Protein AF-A0A1S8C5V2-F1 (afdb_monomer)

Foldseek 3Di:
DVLLVVLVVLLVVLVVCVVVLVVLVVLLVVLLVVLCVQDVVLSVLLVVLLVVLVVLLVVLCVQLVVLVVQLVVLVVVLVVLVVCCVVCVCVCVVVVPVVVSVVVSVVSVVSSVVSVVSNVVSCVVSVVVLVVSLVVSLVVLCVVVVVCCVVVNHDPVSSVSSSVSSVSNSVSSVVVSVCVVSVVSSVVSVVVVVCVVVDDDPADFADDEADDDFKKKWWAQFWDDPDPPDTLDGGDTDIAGGPDDDDDDDDPSSCPVVVVCPQLCPDDTPDTFIDINRHGRSNYGSVNSNLVDDDQDPQQFADQFFLQCRLCVSPVPDDPVRSCVLLVVLVQQVVLCVDPVRRRDGQHHRNVVDDRSNSSSD

Solvent-accessible surface area (backbone atoms only — not comparable to full-atom values): 20123 Å² total; per-residue (Å²): 108,75,65,60,54,52,30,51,49,42,43,51,49,56,61,68,42,47,67,58,48,54,51,34,51,50,51,44,54,51,48,50,52,53,38,43,73,75,37,55,70,63,33,51,54,58,52,56,40,50,61,54,51,49,52,50,50,55,53,42,48,68,56,44,49,59,33,47,50,53,23,50,52,38,47,50,52,42,51,49,54,49,49,52,52,59,79,36,36,68,59,36,60,73,69,70,40,56,70,62,54,52,52,50,52,51,53,38,50,53,53,27,48,54,33,45,51,52,34,50,54,50,48,68,55,46,52,56,51,69,55,44,50,57,51,52,37,48,51,49,49,51,56,54,38,48,54,36,36,77,70,67,76,43,52,72,66,55,45,53,50,51,60,53,49,57,62,60,49,53,56,43,58,55,47,55,59,48,46,64,54,52,52,56,54,24,50,58,27,48,56,55,52,47,54,61,71,71,56,71,78,90,76,70,70,26,81,39,76,71,66,84,73,83,50,34,42,35,34,45,47,24,21,31,49,95,48,92,96,49,66,60,35,77,58,44,64,50,75,43,55,64,91,63,84,87,84,91,83,76,63,90,89,64,33,64,70,55,59,60,40,43,71,69,56,79,46,81,65,76,37,60,44,50,25,50,52,83,40,44,56,70,45,24,26,50,67,58,50,42,73,75,52,88,82,85,62,93,74,54,82,42,64,72,39,27,50,47,55,56,55,25,61,89,44,78,87,58,47,78,65,56,50,51,48,51,26,49,74,47,69,28,42,73,61,36,63,70,38,100,51,28,51,68,32,66,32,42,79,70,32,72,84,47,56,72,77,52,44,67,31,91

Radius of gyration: 34.24 Å; Cα contacts (8 Å, |Δi|>4): 358; chains: 1; bounding box: 78×56×90 Å

Nearest PDB structures (foldseek):
  8t4h-assembly1_B  TM=8.728E-01  e=9.496E-18  Homo sapiens
  9fw3-assembly1_B  TM=7.935E-01  e=2.790E-18  Mycolicibacterium thermoresistibile ATCC 19527
  9g2t-assembly1_B  TM=8.127E-01  e=3.988E-18  Mycolicibacterium thermoresistibile ATCC 19527
  9g2k-assembly1_B  TM=7.964E-01  e=1.357E-17  Mycolicibacterium thermoresistibile ATCC 19527
  9g2s-assembly1_B  TM=7.703E-01  e=1.226E-17  Mycolicibacterium thermoresistibile ATCC 19527

Mean predicted aligned error: 9.29 Å

Secondary structure (DSSP, 8-state):
-HHHHHHHHHHHHHHHHHHHHHHHHHHHHHHHHHHHHH-HHHHHHHHHHHHHHHHHHHHHHHHHHHHHHHHHHHHHHHHHHHHHHHHTHHHHHHTT-HHHHHHHHHHHHHHHHHHHHHHHHHHHHHHHHHHHHHHHHHHHHHHHHHHHHHTTSS-HHHHHHHHHHHHHHHHHHHHHHHHHHHHHHHHHHHHHHHHHHSPPPSS----BPPPSSSPPEEEEEEEE-SBTTB-SEEEEEEEE-TT--------TTSSHHHHHHHTTTSS--SEEEEEETTEETTTB-HHHHHHT-----SS----SSBHHHHHGGG-TT--HHHHHHHHHHTT-HHHHHTSTTGGGPBP-GGGTTS-HHHHTT-

Sequence (362 aa):
MSRSISDITLVQGLLAFLPNLTGNALLFVVSLGVMAWLSPLLTVVALAVGPALWWLALRSRRDLFPANWAAQQQAGVLAGDVEAAVSGVRVVKGFGQEDRELARVDGGARTLFGARMRVVRFTAHYNPLLQAVPALGQVGVLALGGWLALRGSITLGTFLAFVTYLAVLVSPVRQLAAVLTIGQQARAGVERVLEVIDAHPTMVSGSAPLPAGPLTVELDDVTFGHDAGRPVLAGVSLRIEPGETLALVGSSGSGKSSVVSLLPRFYDATAGAVRVGGVDVRELDTGALRAALGVVFEDSFLFSDTVRANIAFGRPDATDEEVRAAARAAQADGFIAALPHGYDTVVGEQGLTLSGGQRQRV

Structure (mmCIF, N/CA/C/O backbone):
data_AF-A0A1S8C5V2-F1
#
_entry.id   AF-A0A1S8C5V2-F1
#
loop_
_atom_site.group_PDB
_atom_site.id
_atom_site.type_symbol
_atom_site.label_atom_id
_atom_site.label_alt_id
_atom_site.label_comp_id
_atom_site.label_asym_id
_atom_site.label_entity_id
_atom_site.label_seq_id
_atom_site.pdbx_PDB_ins_code
_atom_site.Cartn_x
_atom_site.Cartn_y
_atom_site.Cartn_z
_atom_site.occupancy
_atom_site.B_iso_or_equiv
_atom_site.auth_seq_id
_atom_site.auth_comp_id
_atom_site.auth_asym_id
_atom_site.auth_atom_id
_atom_site.pdbx_PDB_model_num
ATOM 1 N N . MET A 1 1 ? 0.489 1.273 3.361 1.00 52.03 1 MET A N 1
ATOM 2 C CA . MET A 1 1 ? 1.909 1.657 3.551 1.00 52.03 1 MET A CA 1
ATOM 3 C C . MET A 1 1 ? 2.839 1.211 2.419 1.00 52.03 1 MET A C 1
ATOM 5 O O . MET A 1 1 ? 3.566 2.047 1.911 1.00 52.03 1 MET A O 1
ATOM 9 N N . SER A 1 2 ? 2.820 -0.046 1.952 1.00 57.88 2 SER A N 1
ATOM 10 C CA . SER A 1 2 ? 3.711 -0.479 0.845 1.00 57.88 2 SER A CA 1
ATOM 11 C C . SER A 1 2 ? 3.591 0.394 -0.426 1.00 57.88 2 SER A C 1
ATOM 13 O O . SER A 1 2 ? 4.596 0.787 -1.017 1.00 57.88 2 SER A O 1
ATOM 15 N N . ARG A 1 3 ? 2.365 0.802 -0.791 1.00 64.81 3 ARG A N 1
ATOM 16 C CA . ARG A 1 3 ? 2.124 1.688 -1.944 1.00 64.81 3 ARG A CA 1
ATOM 17 C C . ARG A 1 3 ? 2.621 3.124 -1.745 1.00 64.81 3 ARG A C 1
ATOM 19 O O . ARG A 1 3 ? 3.193 3.673 -2.676 1.00 64.81 3 ARG A O 1
ATOM 26 N N . SER A 1 4 ? 2.482 3.701 -0.549 1.00 72.81 4 SER A N 1
ATOM 27 C CA . SER A 1 4 ? 2.992 5.053 -0.273 1.00 72.81 4 SER A CA 1
ATOM 28 C C . SER A 1 4 ? 4.523 5.091 -0.302 1.00 72.81 4 SER A C 1
ATOM 30 O O . SER A 1 4 ? 5.099 6.013 -0.868 1.00 72.81 4 SER A O 1
ATOM 32 N N . ILE A 1 5 ? 5.190 4.050 0.210 1.00 78.56 5 ILE A N 1
ATOM 33 C CA . ILE A 1 5 ? 6.654 3.908 0.126 1.00 78.56 5 ILE A CA 1
ATOM 34 C C . ILE A 1 5 ? 7.104 3.795 -1.335 1.00 78.56 5 ILE A C 1
ATOM 36 O O . ILE A 1 5 ? 8.041 4.479 -1.749 1.00 78.56 5 ILE A O 1
ATOM 40 N N . SER A 1 6 ? 6.423 2.969 -2.135 1.00 77.81 6 SER A N 1
ATOM 41 C CA . SER A 1 6 ? 6.711 2.837 -3.567 1.00 77.81 6 SER A CA 1
ATOM 42 C C . SER A 1 6 ? 6.541 4.165 -4.312 1.00 77.81 6 SER A C 1
ATOM 44 O O . SER A 1 6 ? 7.416 4.540 -5.090 1.00 77.81 6 SER A O 1
ATOM 46 N N . ASP A 1 7 ? 5.444 4.887 -4.070 1.00 82.12 7 ASP A N 1
ATOM 47 C CA . ASP A 1 7 ? 5.157 6.158 -4.743 1.00 82.12 7 ASP A CA 1
ATOM 48 C C . ASP A 1 7 ? 6.184 7.241 -4.373 1.00 82.12 7 ASP A C 1
ATOM 50 O O . ASP A 1 7 ? 6.705 7.918 -5.259 1.00 82.12 7 ASP A O 1
ATOM 54 N N . ILE A 1 8 ? 6.579 7.340 -3.098 1.00 85.56 8 ILE A N 1
ATOM 55 C CA . ILE A 1 8 ? 7.637 8.264 -2.650 1.00 85.56 8 ILE A CA 1
ATOM 56 C C . ILE A 1 8 ? 8.985 7.911 -3.293 1.00 85.56 8 ILE A C 1
ATOM 58 O O . ILE A 1 8 ? 9.713 8.801 -3.737 1.00 85.56 8 ILE A O 1
ATOM 62 N N . THR A 1 9 ? 9.305 6.619 -3.400 1.00 84.50 9 THR A N 1
ATOM 63 C CA . THR A 1 9 ? 10.565 6.148 -3.999 1.00 84.50 9 THR A CA 1
ATOM 64 C C . THR A 1 9 ? 10.645 6.511 -5.486 1.00 84.50 9 THR A C 1
ATOM 66 O O . THR A 1 9 ? 11.710 6.893 -5.971 1.00 84.50 9 THR A O 1
ATOM 69 N N . LEU A 1 10 ? 9.523 6.462 -6.216 1.00 82.81 10 LEU A N 1
ATOM 70 C CA . LEU A 1 10 ? 9.456 6.907 -7.614 1.00 82.81 10 LEU A CA 1
ATOM 71 C C . LEU A 1 10 ? 9.740 8.409 -7.752 1.00 82.81 10 LEU A C 1
ATOM 73 O O . LEU A 1 10 ? 10.480 8.815 -8.652 1.00 82.81 10 LEU A O 1
ATOM 77 N N . VAL A 1 11 ? 9.186 9.230 -6.855 1.00 84.06 11 VAL A N 1
ATOM 78 C CA . VAL A 1 11 ? 9.405 10.685 -6.850 1.00 84.06 11 VAL A CA 1
ATOM 79 C C . VAL A 1 11 ? 10.853 11.022 -6.507 1.00 84.06 11 VAL A C 1
ATOM 81 O O . VAL A 1 11 ? 11.494 11.785 -7.231 1.00 84.06 11 VAL A O 1
ATOM 84 N N . GLN A 1 12 ? 11.398 10.413 -5.452 1.00 85.00 12 GLN A N 1
ATOM 85 C CA . GLN A 1 12 ? 12.806 10.568 -5.079 1.00 85.00 12 GLN A CA 1
ATOM 86 C C . GLN A 1 12 ? 13.738 10.131 -6.208 1.00 85.00 12 GLN A C 1
ATOM 88 O O . GLN A 1 12 ? 14.699 10.836 -6.511 1.00 85.00 12 GLN A O 1
ATOM 93 N N . GLY A 1 13 ? 13.422 9.015 -6.870 1.00 84.06 13 GLY A N 1
ATOM 94 C CA . GLY A 1 13 ? 14.131 8.554 -8.055 1.00 84.06 13 GLY A CA 1
ATOM 95 C C . GLY A 1 13 ? 14.173 9.636 -9.131 1.00 84.06 13 GLY A C 1
ATOM 96 O O . GLY A 1 13 ? 15.253 10.030 -9.554 1.00 84.06 13 GLY A O 1
ATOM 97 N N . LEU A 1 14 ? 13.027 10.192 -9.530 1.00 82.25 14 LEU A N 1
ATOM 98 C CA . LEU A 1 14 ? 12.992 11.246 -10.549 1.00 82.25 14 LEU A CA 1
ATOM 99 C C . LEU A 1 14 ? 13.825 12.480 -10.153 1.00 82.25 14 LEU A C 1
ATOM 101 O O . LEU A 1 14 ? 14.582 12.994 -10.977 1.00 82.25 14 LEU A O 1
ATOM 105 N N . LEU A 1 15 ? 13.715 12.933 -8.901 1.00 84.75 15 LEU A N 1
ATOM 106 C CA . LEU A 1 15 ? 14.472 14.085 -8.401 1.00 84.75 15 LEU A CA 1
ATOM 107 C C . LEU A 1 15 ? 15.983 13.821 -8.394 1.00 84.75 15 LEU A C 1
ATOM 109 O O . LEU A 1 15 ? 16.756 14.683 -8.807 1.00 84.75 15 LEU A O 1
ATOM 113 N N . ALA A 1 16 ? 16.407 12.616 -8.006 1.00 84.62 16 ALA A N 1
ATOM 114 C CA . ALA A 1 16 ? 17.810 12.206 -8.032 1.00 84.62 16 ALA A CA 1
ATOM 115 C C . ALA A 1 16 ? 18.382 12.130 -9.460 1.00 84.62 16 ALA A C 1
ATOM 117 O O . ALA A 1 16 ? 19.586 12.293 -9.659 1.00 84.62 16 ALA A O 1
ATOM 118 N N . PHE A 1 17 ? 17.530 11.926 -10.468 1.00 81.88 17 PHE A N 1
ATOM 119 C CA . PHE A 1 17 ? 17.934 11.934 -11.873 1.00 81.88 17 PHE A CA 1
ATOM 120 C C . PHE A 1 17 ? 18.125 13.348 -12.446 1.00 81.88 17 PHE A C 1
ATOM 122 O O . PHE A 1 17 ? 18.863 13.492 -13.422 1.00 81.88 17 PHE A O 1
ATOM 129 N N . LEU A 1 18 ? 17.533 14.399 -11.861 1.00 83.19 18 LEU A N 1
ATOM 130 C CA . LEU A 1 18 ? 17.580 15.763 -12.415 1.00 83.19 18 LEU A CA 1
ATOM 131 C C . LEU A 1 18 ? 19.003 16.292 -12.681 1.00 83.19 18 LEU A C 1
ATOM 133 O O . LEU A 1 18 ? 19.229 16.768 -13.795 1.00 83.19 18 LEU A O 1
ATOM 137 N N . PRO A 1 19 ? 19.983 16.184 -11.758 1.00 85.75 19 PRO A N 1
ATOM 138 C CA . PRO A 1 19 ? 21.346 16.655 -12.021 1.00 85.75 19 PRO A CA 1
ATOM 139 C C . PRO A 1 19 ? 22.029 15.905 -13.171 1.00 85.75 19 PRO A C 1
ATOM 141 O O . PRO A 1 19 ? 22.778 16.485 -13.955 1.00 85.75 19 PRO A O 1
ATOM 144 N N . ASN A 1 20 ? 21.758 14.603 -13.295 1.00 84.62 20 ASN A N 1
ATOM 145 C CA . ASN A 1 20 ? 22.308 13.791 -14.376 1.00 84.62 20 ASN A CA 1
ATOM 146 C C . ASN A 1 20 ? 21.711 14.209 -15.730 1.00 84.62 20 ASN A C 1
ATOM 148 O O . ASN A 1 20 ? 22.428 14.313 -16.724 1.00 84.62 20 ASN A O 1
ATOM 152 N N . LEU A 1 21 ? 20.413 14.521 -15.752 1.00 83.75 21 LEU A N 1
ATOM 153 C CA . LEU A 1 21 ? 19.707 14.971 -16.947 1.00 83.75 21 LEU A CA 1
ATOM 154 C C . LEU A 1 21 ? 20.148 16.346 -17.416 1.00 83.75 21 LEU A C 1
ATOM 156 O O . LEU A 1 21 ? 20.364 16.522 -18.612 1.00 83.75 21 LEU A O 1
ATOM 160 N N . THR A 1 22 ? 20.301 17.309 -16.508 1.00 85.62 22 THR A N 1
ATOM 161 C CA . THR A 1 22 ? 20.784 18.645 -16.875 1.00 85.62 22 THR A CA 1
ATOM 162 C C . THR A 1 22 ? 22.208 18.574 -17.416 1.00 85.62 22 THR A C 1
ATOM 164 O O . THR A 1 22 ? 22.483 19.153 -18.467 1.00 85.62 22 THR A O 1
ATOM 167 N N . GLY A 1 23 ? 23.085 17.788 -16.779 1.00 87.62 23 GLY A N 1
ATOM 168 C CA . GLY A 1 23 ? 24.444 17.537 -17.263 1.00 87.62 23 GLY A CA 1
ATOM 169 C C . GLY A 1 23 ? 24.477 16.897 -18.654 1.00 87.62 23 GLY A C 1
ATOM 170 O O . GLY A 1 23 ? 25.182 17.378 -19.540 1.00 87.62 23 GLY A O 1
ATOM 171 N N . ASN A 1 24 ? 23.673 15.857 -18.890 1.00 85.81 24 ASN A N 1
ATOM 172 C CA . ASN A 1 24 ? 23.628 15.178 -20.186 1.00 85.81 24 ASN A CA 1
ATOM 173 C C . ASN A 1 24 ? 22.933 15.991 -21.282 1.00 85.81 24 ASN A C 1
ATOM 175 O O . ASN A 1 24 ? 23.342 15.913 -22.439 1.00 85.81 24 ASN A O 1
ATOM 179 N N . ALA A 1 25 ? 21.933 16.805 -20.941 1.00 85.81 25 ALA A N 1
ATOM 180 C CA . ALA A 1 25 ? 21.321 17.746 -21.872 1.00 85.81 25 ALA A CA 1
ATOM 181 C C . ALA A 1 25 ? 22.317 18.838 -22.291 1.00 85.81 25 ALA A C 1
ATOM 183 O O . ALA A 1 25 ? 22.447 19.119 -23.482 1.00 85.81 25 ALA A O 1
ATOM 184 N N . LEU A 1 26 ? 23.068 19.401 -21.336 1.00 89.94 26 LEU A N 1
ATOM 185 C CA . LEU A 1 26 ? 24.129 20.368 -21.616 1.00 89.94 26 LEU A CA 1
ATOM 186 C C . LEU A 1 26 ? 25.202 19.751 -22.522 1.00 89.94 26 LEU A C 1
ATOM 188 O O . LEU A 1 26 ? 25.534 20.320 -23.559 1.00 89.94 26 LEU A O 1
ATOM 192 N N . LEU A 1 27 ? 25.695 18.562 -22.167 1.00 88.00 27 LEU A N 1
ATOM 193 C CA . LEU A 1 27 ? 26.674 17.817 -22.957 1.00 88.00 27 LEU A CA 1
ATOM 194 C C . LEU A 1 27 ? 26.172 17.551 -24.378 1.00 88.00 27 LEU A C 1
ATOM 196 O O . LEU A 1 27 ? 26.928 17.730 -25.331 1.00 88.00 27 LEU A O 1
ATOM 200 N N . PHE A 1 28 ? 24.902 17.167 -24.529 1.00 87.75 28 PHE A N 1
ATOM 201 C CA . PHE A 1 28 ? 24.278 16.936 -25.827 1.00 87.75 28 PHE A CA 1
ATOM 202 C C . PHE A 1 28 ? 24.264 18.207 -26.687 1.00 87.75 28 PHE A C 1
ATOM 204 O O . PHE A 1 28 ? 24.743 18.184 -27.820 1.00 87.75 28 PHE A O 1
ATOM 211 N N . VAL A 1 29 ? 23.775 19.326 -26.140 1.00 89.44 29 VAL A N 1
ATOM 212 C CA . VAL A 1 29 ? 23.671 20.609 -26.855 1.00 89.44 29 VAL A CA 1
ATOM 213 C C . VAL A 1 29 ? 25.049 21.170 -27.211 1.00 89.44 29 VAL A C 1
ATOM 215 O O . VAL A 1 29 ? 25.270 21.563 -28.356 1.00 89.44 29 VAL A O 1
ATOM 218 N N . VAL A 1 30 ? 25.994 21.167 -26.265 1.00 91.69 30 VAL A N 1
ATOM 219 C CA . VAL A 1 30 ? 27.363 21.658 -26.489 1.00 91.69 30 VAL A CA 1
ATOM 220 C C . VAL A 1 30 ? 28.080 20.805 -27.533 1.00 91.69 30 VAL A C 1
ATOM 222 O O . VAL A 1 30 ? 28.648 21.355 -28.474 1.00 91.69 30 VAL A O 1
ATOM 225 N N . SER A 1 31 ? 28.015 19.473 -27.421 1.00 89.00 31 SER A N 1
ATOM 226 C CA . SER A 1 31 ? 28.658 18.576 -28.391 1.00 89.00 31 SER A CA 1
ATOM 227 C C . SER A 1 31 ? 28.074 18.766 -29.789 1.00 89.00 31 SER A C 1
ATOM 229 O O . SER A 1 31 ? 28.830 18.851 -30.753 1.00 89.00 31 SER A O 1
ATOM 231 N N . LEU A 1 32 ? 26.749 18.914 -29.911 1.00 89.31 32 LEU A N 1
ATOM 232 C CA . LEU A 1 32 ? 26.098 19.186 -31.192 1.00 89.31 32 LEU A CA 1
ATOM 233 C C . LEU A 1 32 ? 26.561 20.522 -31.796 1.00 89.31 32 LEU A C 1
ATOM 235 O O . LEU A 1 32 ? 26.850 20.585 -32.989 1.00 89.31 32 LEU A O 1
ATOM 239 N N . GLY A 1 33 ? 26.668 21.574 -30.976 1.00 91.69 33 GLY A N 1
ATOM 240 C CA . GLY A 1 33 ? 27.156 22.886 -31.405 1.00 91.69 33 GLY A CA 1
ATOM 241 C C . GLY A 1 33 ? 28.602 22.840 -31.904 1.00 91.69 33 GLY A C 1
ATOM 242 O O . GLY A 1 33 ? 28.904 23.358 -32.979 1.00 91.69 33 GLY A O 1
ATOM 243 N N . VAL A 1 34 ? 29.486 22.156 -31.170 1.00 91.19 34 VAL A N 1
ATOM 244 C CA . VAL A 1 34 ? 30.889 21.968 -31.572 1.00 91.19 34 VAL A CA 1
ATOM 245 C C . VAL A 1 34 ? 30.989 21.139 -32.854 1.00 91.19 34 VAL A C 1
ATOM 247 O O . VAL A 1 34 ? 31.734 21.505 -33.761 1.00 91.19 34 VAL A O 1
ATOM 250 N N . MET A 1 35 ? 30.224 20.051 -32.973 1.00 90.25 35 MET A N 1
ATOM 251 C CA . MET A 1 35 ? 30.195 19.221 -34.182 1.00 90.25 35 MET A CA 1
ATOM 252 C C . MET A 1 35 ? 29.738 20.032 -35.399 1.00 90.25 35 MET A C 1
ATOM 254 O O . MET A 1 35 ? 30.417 20.023 -36.426 1.00 90.25 35 MET A O 1
ATOM 258 N N . ALA A 1 36 ? 28.646 20.793 -35.272 1.00 91.88 36 ALA A N 1
ATOM 259 C CA . ALA A 1 36 ? 28.121 21.620 -36.356 1.00 91.88 36 ALA A CA 1
ATOM 260 C C . ALA A 1 36 ? 29.139 22.668 -36.829 1.00 91.88 36 ALA A C 1
ATOM 262 O O . ALA A 1 36 ? 29.261 22.897 -38.032 1.00 91.88 36 ALA A O 1
ATOM 263 N N . TRP A 1 37 ? 29.893 23.260 -35.897 1.00 93.00 37 TRP A N 1
ATOM 264 C CA . TRP A 1 37 ? 30.959 24.213 -36.206 1.00 93.00 37 TRP A CA 1
ATOM 265 C C . TRP A 1 37 ? 32.158 23.557 -36.907 1.00 93.00 37 TRP A C 1
ATOM 267 O O . TRP A 1 37 ? 32.700 24.118 -37.854 1.00 93.00 37 TRP A O 1
ATOM 277 N N . LEU A 1 38 ? 32.552 22.353 -36.480 1.00 89.94 38 LEU A N 1
ATOM 278 C CA . LEU A 1 38 ? 33.686 21.626 -37.055 1.00 89.94 38 LEU A CA 1
ATOM 279 C C . LEU A 1 38 ? 33.394 21.040 -38.446 1.00 89.94 38 LEU A C 1
ATOM 281 O O . LEU A 1 38 ? 34.254 21.073 -39.323 1.00 89.94 38 LEU A O 1
ATOM 285 N N . SER A 1 39 ? 32.219 20.437 -38.644 1.00 90.69 39 SER A N 1
ATOM 286 C CA . SER A 1 39 ? 31.798 19.887 -39.937 1.00 90.69 39 SER A CA 1
ATOM 287 C C . SER A 1 39 ? 30.275 19.697 -39.992 1.00 90.69 39 SER A C 1
ATOM 289 O O . SER A 1 39 ? 29.746 18.725 -39.435 1.00 90.69 39 SER A O 1
ATOM 291 N N . PRO A 1 40 ? 29.543 20.558 -40.722 1.00 88.88 40 PRO A N 1
ATOM 292 C CA . PRO A 1 40 ? 28.097 20.411 -40.896 1.00 88.88 40 PRO A CA 1
ATOM 293 C C . PRO A 1 40 ? 27.704 19.060 -41.512 1.00 88.88 40 PRO A C 1
ATOM 295 O O . PRO A 1 40 ? 26.734 18.438 -41.087 1.00 88.88 40 PRO A O 1
ATOM 298 N N . LEU A 1 41 ? 28.495 18.559 -42.467 1.00 88.44 41 LEU A N 1
ATOM 299 C CA . LEU A 1 41 ? 28.214 17.312 -43.184 1.00 88.44 41 LEU A CA 1
ATOM 300 C C . LEU A 1 41 ? 28.269 16.084 -42.259 1.00 88.44 41 LEU A C 1
ATOM 302 O O . LEU A 1 41 ? 27.341 15.276 -42.248 1.00 88.44 41 LEU A O 1
ATOM 306 N N . LEU A 1 42 ? 29.322 15.958 -41.444 1.00 86.94 42 LEU A N 1
ATOM 307 C CA . LEU A 1 42 ? 29.435 14.861 -40.472 1.00 86.94 42 LEU A CA 1
ATOM 308 C C . LEU A 1 42 ? 28.390 14.976 -39.357 1.00 86.94 42 LEU A C 1
ATOM 310 O O . LEU A 1 42 ? 27.915 13.962 -38.843 1.00 86.94 42 LEU A O 1
ATOM 314 N N . THR A 1 43 ? 27.985 16.200 -39.016 1.00 89.94 43 THR A N 1
ATOM 315 C CA . THR A 1 43 ? 26.936 16.448 -38.020 1.00 89.94 43 THR A CA 1
ATOM 316 C C . THR A 1 43 ? 25.580 15.937 -38.486 1.00 89.94 43 THR A C 1
ATOM 318 O O . THR A 1 43 ? 24.851 15.358 -37.687 1.00 89.94 43 THR A O 1
ATOM 321 N N . VAL A 1 44 ? 25.250 16.065 -39.774 1.00 89.12 44 VAL A N 1
ATOM 322 C CA . VAL A 1 44 ? 24.014 15.492 -40.336 1.00 89.12 44 VAL A CA 1
ATOM 323 C C . VAL A 1 44 ? 24.006 13.964 -40.217 1.00 89.12 44 VAL A C 1
ATOM 325 O O . VAL A 1 44 ? 22.986 13.388 -39.840 1.00 89.12 44 VAL A O 1
ATOM 328 N N . VAL A 1 45 ? 25.143 13.302 -4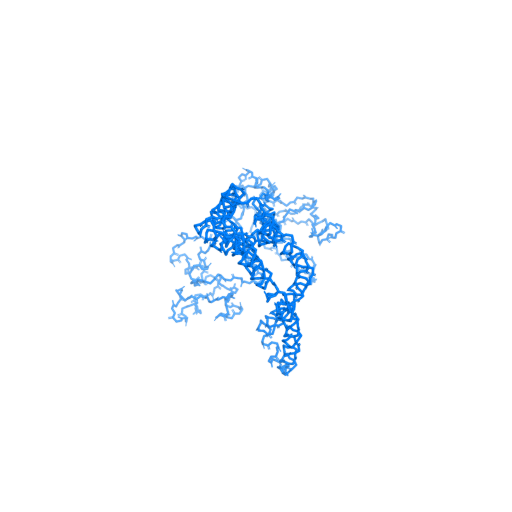0.463 1.00 86.38 45 VAL A N 1
ATOM 329 C CA . VAL A 1 45 ? 25.266 11.841 -40.293 1.00 86.38 45 VAL A CA 1
ATOM 330 C C . VAL A 1 45 ? 25.067 11.439 -38.832 1.00 86.38 45 VAL A C 1
ATOM 332 O O . VAL A 1 45 ? 24.327 10.499 -38.548 1.00 86.38 45 VAL A O 1
ATOM 335 N N . ALA A 1 46 ? 25.668 12.177 -37.896 1.00 84.19 46 ALA A N 1
ATOM 336 C CA . ALA A 1 46 ? 25.466 11.956 -36.467 1.00 84.19 46 ALA A CA 1
ATOM 337 C C . ALA A 1 46 ? 24.003 12.190 -36.043 1.00 84.19 46 ALA A C 1
ATOM 339 O O . ALA A 1 46 ? 23.434 11.385 -35.306 1.00 84.19 46 ALA A O 1
ATOM 340 N N . LEU A 1 47 ? 23.365 13.248 -36.552 1.00 86.56 47 LEU A N 1
ATOM 341 C CA . LEU A 1 47 ? 21.962 13.562 -36.285 1.00 86.56 47 LEU A CA 1
ATOM 342 C C . LEU A 1 47 ? 21.010 12.495 -36.827 1.00 86.56 47 LEU A C 1
ATOM 344 O O . LEU A 1 47 ? 19.999 12.235 -36.184 1.00 86.56 47 LEU A O 1
ATOM 348 N N . ALA A 1 48 ? 21.331 11.832 -37.942 1.00 87.81 48 ALA A N 1
ATOM 349 C CA . ALA A 1 48 ? 20.501 10.769 -38.517 1.00 87.81 48 ALA A CA 1
ATOM 350 C C . ALA A 1 48 ? 20.335 9.547 -37.586 1.00 87.81 48 ALA A C 1
ATOM 352 O O . ALA A 1 48 ? 19.324 8.844 -37.655 1.00 87.81 48 ALA A O 1
ATOM 353 N N . VAL A 1 49 ? 21.279 9.327 -36.663 1.00 86.00 49 VAL A N 1
ATOM 354 C CA . VAL A 1 49 ? 21.194 8.281 -35.627 1.00 86.00 49 VAL A CA 1
ATOM 355 C C . VAL A 1 49 ? 20.041 8.562 -34.651 1.00 86.00 49 VAL A C 1
ATOM 357 O O . VAL A 1 49 ? 19.376 7.634 -34.188 1.00 86.00 49 VAL A O 1
ATOM 360 N N . GLY A 1 50 ? 19.760 9.838 -34.367 1.00 82.56 50 GLY A N 1
ATOM 361 C CA . GLY A 1 50 ? 18.733 10.277 -33.419 1.00 82.56 50 GLY A CA 1
ATOM 362 C C . GLY A 1 50 ? 17.315 9.816 -33.787 1.00 82.56 50 GLY A C 1
ATOM 363 O O . GLY A 1 50 ? 16.702 9.100 -32.994 1.00 82.56 50 GLY A O 1
ATOM 364 N N . PRO A 1 51 ? 16.785 10.154 -34.980 1.00 86.62 51 PRO A N 1
ATOM 365 C CA . PRO A 1 51 ? 15.479 9.688 -35.444 1.00 86.62 51 PRO A CA 1
ATOM 366 C C . PRO A 1 51 ? 15.348 8.162 -35.487 1.00 86.62 51 PRO A C 1
ATOM 368 O O . PRO A 1 51 ? 14.291 7.634 -35.139 1.00 86.62 51 PRO A O 1
ATOM 371 N N . ALA A 1 52 ? 16.414 7.440 -35.854 1.00 88.75 52 ALA A N 1
ATOM 372 C CA . ALA A 1 52 ? 16.417 5.977 -35.866 1.00 88.75 52 ALA A CA 1
ATOM 373 C C . ALA A 1 52 ? 16.276 5.392 -34.449 1.00 88.75 52 ALA A C 1
ATOM 375 O O . ALA A 1 52 ? 15.441 4.513 -34.216 1.00 88.75 52 ALA A O 1
ATOM 376 N N . LEU A 1 53 ? 17.037 5.921 -33.484 1.00 85.44 53 LEU A N 1
ATOM 377 C CA . LEU A 1 53 ? 16.909 5.559 -32.070 1.00 85.44 53 LEU A CA 1
ATOM 378 C C . LEU A 1 53 ? 15.532 5.918 -31.512 1.00 85.44 53 LEU A C 1
ATOM 380 O O . LEU A 1 53 ? 14.933 5.112 -30.805 1.00 85.44 53 LEU A O 1
ATOM 384 N N . TRP A 1 54 ? 15.020 7.102 -31.845 1.00 83.00 54 TRP A N 1
ATOM 385 C CA . TRP A 1 54 ? 13.708 7.567 -31.408 1.00 83.00 54 TRP A CA 1
ATOM 386 C C . TRP A 1 54 ? 12.587 6.649 -31.904 1.00 83.00 54 TRP A C 1
ATOM 388 O O . TRP A 1 54 ? 11.751 6.201 -31.119 1.00 83.00 54 TRP A O 1
ATOM 398 N N . TRP A 1 55 ? 12.597 6.300 -33.192 1.00 88.00 55 TRP A N 1
ATOM 399 C CA . TRP A 1 55 ? 11.630 5.373 -33.775 1.00 88.00 55 TRP A CA 1
ATOM 400 C C . TRP A 1 55 ? 11.689 3.990 -33.113 1.00 88.00 55 TRP A C 1
ATOM 402 O O . TRP A 1 55 ? 10.654 3.434 -32.734 1.00 88.00 55 TRP A O 1
ATOM 412 N N . LEU A 1 56 ? 12.897 3.459 -32.904 1.00 88.62 56 LEU A N 1
ATOM 413 C CA . LEU A 1 56 ? 13.095 2.168 -32.250 1.00 88.62 56 LEU A CA 1
ATOM 414 C C . LEU A 1 56 ? 12.643 2.194 -30.782 1.00 88.62 56 LEU A C 1
ATOM 416 O O . LEU A 1 56 ? 12.026 1.237 -30.318 1.00 88.62 56 LEU A O 1
ATOM 420 N N . ALA A 1 57 ? 12.885 3.294 -30.066 1.00 83.88 57 ALA A N 1
ATOM 421 C CA . ALA A 1 57 ? 12.422 3.494 -28.697 1.00 83.88 57 ALA A CA 1
ATOM 422 C C . ALA A 1 57 ? 10.887 3.548 -28.613 1.00 83.88 57 ALA A C 1
ATOM 424 O O . ALA A 1 57 ? 10.297 2.889 -27.755 1.00 83.88 57 ALA A O 1
ATOM 425 N N . LEU A 1 58 ? 10.221 4.263 -29.528 1.00 83.69 58 LEU A N 1
ATOM 426 C CA . LEU A 1 58 ? 8.756 4.305 -29.594 1.00 83.69 58 LEU A CA 1
ATOM 427 C C . LEU A 1 58 ? 8.153 2.929 -29.896 1.00 83.69 58 LEU A C 1
ATOM 429 O O . LEU A 1 58 ? 7.150 2.546 -29.290 1.00 83.69 58 LEU A O 1
ATOM 433 N N . ARG A 1 59 ? 8.765 2.174 -30.812 1.00 88.44 59 ARG A N 1
ATOM 434 C CA . ARG A 1 59 ? 8.326 0.816 -31.148 1.00 88.44 59 ARG A CA 1
ATOM 435 C C . ARG A 1 59 ? 8.534 -0.148 -29.977 1.00 88.44 59 ARG A C 1
ATOM 437 O O . ARG A 1 59 ? 7.599 -0.838 -29.588 1.00 88.44 59 ARG A O 1
ATOM 444 N N . SER A 1 60 ? 9.713 -0.104 -29.362 1.00 88.12 60 SER A N 1
ATOM 445 C CA . SER A 1 60 ? 10.051 -0.849 -28.147 1.00 88.12 60 SER A CA 1
ATOM 446 C C . SER A 1 60 ? 9.047 -0.583 -27.022 1.00 88.12 60 SER A C 1
ATOM 448 O O . SER A 1 60 ? 8.526 -1.524 -26.427 1.00 88.12 60 SER A O 1
ATOM 450 N N . ARG A 1 61 ? 8.676 0.685 -26.789 1.00 84.31 61 ARG A N 1
ATOM 451 C CA . ARG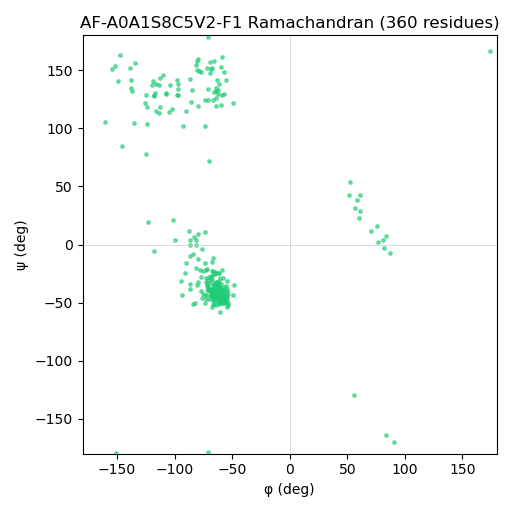 A 1 61 ? 7.666 1.063 -25.789 1.00 84.31 61 ARG A CA 1
ATOM 452 C C . ARG A 1 61 ? 6.311 0.398 -26.041 1.00 84.31 61 ARG A C 1
ATOM 454 O O . ARG A 1 61 ? 5.693 -0.046 -25.078 1.00 84.31 61 ARG A O 1
ATOM 461 N N . ARG A 1 62 ? 5.843 0.331 -27.293 1.00 87.00 62 ARG A N 1
ATOM 462 C CA . ARG A 1 62 ? 4.536 -0.267 -27.632 1.00 87.00 62 ARG A CA 1
ATOM 463 C C . ARG A 1 62 ? 4.449 -1.748 -27.267 1.00 87.00 62 ARG A C 1
ATOM 465 O O . ARG A 1 62 ? 3.390 -2.176 -26.825 1.00 87.00 62 ARG A O 1
ATOM 472 N N . ASP A 1 63 ? 5.547 -2.488 -27.382 1.00 89.31 63 ASP A N 1
ATOM 473 C CA . ASP A 1 63 ? 5.568 -3.930 -27.106 1.00 89.31 63 ASP A CA 1
ATOM 474 C C . ASP A 1 63 ? 5.988 -4.246 -25.660 1.00 89.31 63 ASP A C 1
ATOM 476 O O . ASP A 1 63 ? 5.374 -5.076 -24.985 1.00 89.31 63 ASP A O 1
ATOM 480 N N . LEU A 1 64 ? 7.024 -3.566 -25.152 1.00 89.31 64 LEU A N 1
ATOM 481 C CA . LEU A 1 64 ? 7.571 -3.811 -23.816 1.00 89.31 64 LEU A CA 1
ATOM 482 C C . LEU A 1 64 ? 6.658 -3.318 -22.701 1.00 89.31 64 LEU A C 1
ATOM 484 O O . LEU A 1 64 ? 6.626 -3.954 -21.648 1.00 89.31 64 LEU A O 1
ATOM 488 N N . PHE A 1 65 ? 5.952 -2.198 -22.881 1.00 86.75 65 PHE A N 1
ATOM 489 C CA . PHE A 1 65 ? 5.108 -1.655 -21.815 1.00 86.75 65 PHE A CA 1
ATOM 490 C C . PHE A 1 65 ? 3.952 -2.611 -21.463 1.00 86.75 65 PHE A C 1
ATOM 492 O O . PHE A 1 65 ? 3.873 -3.006 -20.298 1.00 86.75 65 PHE A O 1
ATOM 499 N N . PRO A 1 66 ? 3.126 -3.093 -22.417 1.00 91.19 66 PRO A N 1
ATOM 500 C CA . PRO A 1 66 ? 2.076 -4.066 -22.113 1.00 91.19 66 PRO A CA 1
ATOM 501 C C . PRO A 1 66 ? 2.622 -5.396 -21.586 1.00 91.19 66 PRO A C 1
ATOM 503 O O . PRO A 1 66 ? 2.026 -5.995 -20.695 1.00 91.19 66 PRO A O 1
ATOM 506 N N . ALA A 1 67 ? 3.767 -5.861 -22.100 1.00 92.06 67 ALA A N 1
ATOM 507 C CA . ALA A 1 67 ? 4.385 -7.101 -21.634 1.00 92.06 67 ALA A CA 1
ATOM 508 C C . ALA A 1 67 ? 4.868 -6.997 -20.177 1.00 92.06 67 ALA A C 1
ATOM 510 O O . ALA A 1 67 ? 4.620 -7.907 -19.386 1.00 92.06 67 ALA A O 1
ATOM 511 N N . ASN A 1 68 ? 5.518 -5.885 -19.811 1.00 88.81 68 ASN A N 1
ATOM 512 C CA . ASN A 1 68 ? 5.922 -5.624 -18.429 1.00 88.81 68 ASN A CA 1
ATOM 513 C C . ASN A 1 68 ? 4.710 -5.469 -17.514 1.00 88.81 68 ASN A C 1
ATOM 515 O O . ASN A 1 68 ? 4.706 -6.038 -16.426 1.00 88.81 68 ASN A O 1
ATOM 519 N N . TRP A 1 69 ? 3.672 -4.760 -17.963 1.00 89.75 69 TRP A N 1
ATOM 520 C CA . TRP A 1 69 ? 2.433 -4.605 -17.203 1.00 89.75 69 TRP A CA 1
ATOM 521 C C . TRP A 1 69 ? 1.767 -5.955 -16.919 1.00 89.75 69 TRP A C 1
ATOM 523 O O . TRP A 1 69 ? 1.462 -6.265 -15.770 1.00 89.75 69 TRP A O 1
ATOM 533 N N . ALA A 1 70 ? 1.621 -6.804 -17.940 1.00 92.19 70 ALA A N 1
ATOM 534 C CA . ALA A 1 70 ? 1.060 -8.143 -17.786 1.00 92.19 70 ALA A CA 1
ATOM 535 C C . ALA A 1 70 ? 1.898 -9.013 -16.834 1.00 92.19 70 ALA A C 1
ATOM 537 O O . ALA A 1 70 ? 1.343 -9.681 -15.965 1.00 92.19 70 ALA A O 1
ATOM 538 N N . ALA A 1 71 ? 3.230 -8.986 -16.951 1.00 94.06 71 ALA A N 1
ATOM 539 C CA . ALA A 1 71 ? 4.111 -9.722 -16.043 1.00 94.06 71 ALA A CA 1
ATOM 540 C C . ALA A 1 71 ? 4.010 -9.214 -14.595 1.00 94.06 71 ALA A C 1
ATOM 542 O O . ALA A 1 71 ? 4.017 -10.017 -13.665 1.00 94.06 71 ALA A O 1
ATOM 543 N N . GLN A 1 72 ? 3.884 -7.901 -14.395 1.00 89.50 72 GLN A N 1
ATOM 544 C CA . GLN A 1 72 ? 3.704 -7.309 -13.071 1.00 89.50 72 GLN A CA 1
ATOM 545 C C . GLN A 1 72 ? 2.349 -7.687 -12.461 1.00 89.50 72 GLN A C 1
ATOM 547 O O . GLN A 1 72 ? 2.285 -8.026 -11.283 1.00 89.50 72 GLN A O 1
ATOM 552 N N . GLN A 1 73 ? 1.279 -7.692 -13.258 1.00 92.75 73 GLN A N 1
ATOM 553 C CA . GLN A 1 73 ? -0.046 -8.116 -12.807 1.00 92.75 73 GLN A CA 1
ATOM 554 C C . GLN A 1 73 ? -0.051 -9.590 -12.379 1.00 92.75 73 GLN A C 1
ATOM 556 O O . GLN A 1 73 ? -0.559 -9.906 -11.308 1.00 92.75 73 GLN A O 1
ATOM 561 N N . GLN A 1 74 ? 0.574 -10.480 -13.161 1.00 95.75 74 GLN A N 1
ATOM 562 C CA . GLN A 1 74 ? 0.713 -11.898 -12.798 1.00 95.75 74 GLN A CA 1
ATOM 563 C C . GLN A 1 74 ? 1.567 -12.100 -11.540 1.00 95.75 74 GLN A C 1
ATOM 565 O O . GLN A 1 74 ? 1.271 -12.973 -10.731 1.00 95.75 74 GLN A O 1
ATOM 570 N N . ALA A 1 75 ? 2.594 -11.269 -11.336 1.00 93.69 75 ALA A N 1
ATOM 571 C CA . ALA A 1 75 ? 3.377 -11.292 -10.103 1.00 93.69 75 ALA A CA 1
ATOM 572 C C . ALA A 1 75 ? 2.530 -10.890 -8.887 1.00 93.69 75 ALA A C 1
ATOM 574 O O . ALA A 1 75 ? 2.654 -11.511 -7.838 1.00 93.69 75 ALA A O 1
ATOM 575 N N . GLY A 1 76 ? 1.646 -9.899 -9.041 1.00 89.94 76 GLY A N 1
ATOM 576 C CA . GLY A 1 76 ? 0.697 -9.502 -8.001 1.00 89.94 76 GLY A CA 1
ATOM 577 C C . GLY A 1 76 ? -0.315 -10.599 -7.660 1.00 89.94 76 GLY A C 1
ATOM 578 O O . GLY A 1 76 ? -0.556 -10.841 -6.484 1.00 89.94 76 GLY A O 1
ATOM 579 N N . VAL A 1 77 ? -0.858 -11.294 -8.667 1.00 93.88 77 VAL A N 1
ATOM 580 C CA . VAL A 1 77 ? -1.764 -12.441 -8.456 1.00 93.88 77 VAL A CA 1
ATOM 581 C C . VAL A 1 77 ? -1.055 -13.556 -7.686 1.00 93.88 77 VAL A C 1
ATOM 583 O O . VAL A 1 77 ? -1.551 -13.982 -6.651 1.00 93.88 77 VAL A O 1
ATOM 586 N N . LEU A 1 78 ? 0.140 -13.963 -8.131 1.00 96.56 78 LEU A N 1
ATOM 587 C CA . LEU A 1 78 ? 0.919 -15.004 -7.456 1.00 96.56 78 LEU A CA 1
ATOM 588 C C . LEU A 1 78 ? 1.286 -14.616 -6.017 1.00 96.56 78 LEU A C 1
ATOM 590 O O . LEU A 1 78 ? 1.222 -15.452 -5.122 1.00 96.56 78 LEU A O 1
ATOM 594 N N . ALA A 1 79 ? 1.665 -13.356 -5.786 1.00 93.50 79 ALA A N 1
ATOM 595 C CA . ALA A 1 79 ? 1.948 -12.861 -4.443 1.00 93.50 79 ALA A CA 1
ATOM 596 C C . ALA A 1 79 ? 0.704 -12.930 -3.544 1.00 93.50 79 ALA A C 1
ATOM 598 O O . ALA A 1 79 ? 0.814 -13.385 -2.409 1.00 93.50 79 ALA A O 1
ATOM 599 N N . GLY A 1 80 ? -0.468 -12.551 -4.065 1.00 92.75 80 GLY A N 1
ATOM 600 C CA . GLY A 1 80 ? -1.737 -12.661 -3.346 1.00 92.75 80 GLY A CA 1
ATOM 601 C C . GLY A 1 80 ? -2.118 -14.107 -3.018 1.00 92.75 80 GLY A C 1
ATOM 602 O O . GLY A 1 80 ? -2.543 -14.382 -1.900 1.00 92.75 80 GLY A O 1
ATOM 603 N N . ASP A 1 81 ? -1.906 -15.044 -3.947 1.00 93.44 81 ASP A N 1
ATOM 604 C CA . ASP A 1 81 ? -2.142 -16.475 -3.707 1.00 93.44 81 ASP A CA 1
ATOM 605 C C . ASP A 1 81 ? -1.231 -17.021 -2.595 1.00 93.44 81 ASP A C 1
ATOM 607 O O . ASP A 1 81 ? -1.685 -17.751 -1.713 1.00 93.44 81 ASP A O 1
ATOM 611 N N . VAL A 1 82 ? 0.051 -16.635 -2.599 1.00 95.25 82 VAL A N 1
ATOM 612 C CA . VAL A 1 82 ? 1.008 -17.014 -1.548 1.00 95.25 82 VAL A CA 1
ATOM 613 C C . VAL A 1 82 ? 0.618 -16.400 -0.203 1.00 95.25 82 VAL A C 1
ATOM 615 O O . VAL A 1 82 ? 0.614 -17.103 0.806 1.00 95.25 82 VAL A O 1
ATOM 618 N N . GLU A 1 83 ? 0.256 -15.117 -0.172 1.00 93.19 83 GLU A N 1
ATOM 619 C CA . GLU A 1 83 ? -0.187 -14.431 1.046 1.00 93.19 83 GLU A CA 1
ATOM 620 C C . GLU A 1 83 ? -1.439 -15.091 1.639 1.00 93.19 83 GLU A C 1
ATOM 622 O O . GLU A 1 83 ? -1.477 -15.374 2.836 1.00 93.19 83 GLU A O 1
ATOM 627 N N . ALA A 1 84 ? -2.431 -15.425 0.808 1.00 90.81 84 ALA A N 1
ATOM 628 C CA . ALA A 1 84 ? -3.637 -16.124 1.244 1.00 90.81 84 ALA A CA 1
ATOM 629 C C . ALA A 1 84 ? -3.328 -17.522 1.805 1.00 90.81 84 ALA A C 1
ATOM 631 O O . ALA A 1 84 ? -3.878 -17.901 2.842 1.00 90.81 84 ALA A O 1
ATOM 632 N N . ALA A 1 85 ? -2.429 -18.276 1.164 1.00 92.19 85 ALA A N 1
ATOM 633 C CA . ALA A 1 85 ? -2.028 -19.602 1.629 1.00 92.19 85 ALA A CA 1
ATOM 634 C C . ALA A 1 85 ? -1.263 -19.549 2.964 1.00 92.19 85 ALA A C 1
ATOM 636 O O . ALA A 1 85 ? -1.475 -20.399 3.830 1.00 92.19 85 ALA A O 1
ATOM 637 N N . VAL A 1 86 ? -0.400 -18.544 3.154 1.00 91.44 86 VAL A N 1
ATOM 638 C CA . VAL A 1 86 ? 0.382 -18.361 4.387 1.00 91.44 86 VAL A CA 1
ATOM 639 C C . VAL A 1 86 ? -0.497 -17.856 5.531 1.00 91.44 86 VAL A C 1
ATOM 641 O O . VAL A 1 86 ? -0.514 -18.466 6.600 1.00 91.44 86 VAL A O 1
ATOM 644 N N . SER A 1 87 ? -1.285 -16.803 5.312 1.00 87.44 87 SER A N 1
ATOM 645 C CA . SER A 1 87 ? -2.221 -16.282 6.319 1.00 87.44 87 SER A CA 1
ATOM 646 C C . SER A 1 87 ? -3.284 -17.321 6.690 1.00 87.44 87 SER A C 1
ATOM 648 O O . SER A 1 87 ? -3.661 -17.465 7.853 1.00 87.44 87 SER A O 1
ATOM 650 N N . GLY A 1 88 ? -3.725 -18.109 5.708 1.00 92.19 88 GLY A N 1
ATOM 651 C CA . GLY A 1 88 ? -4.680 -19.199 5.864 1.00 92.19 88 GLY A CA 1
ATOM 652 C C . GLY A 1 88 ? -4.065 -20.549 6.238 1.00 92.19 88 GLY A C 1
ATOM 653 O O . GLY A 1 88 ? -4.776 -21.553 6.179 1.00 92.19 88 GLY A O 1
ATOM 654 N N . VAL A 1 89 ? -2.785 -20.627 6.630 1.00 93.12 89 VAL A N 1
ATOM 655 C CA . VAL A 1 89 ? -2.065 -21.912 6.756 1.00 93.12 89 VAL A CA 1
ATOM 656 C C . VAL A 1 89 ? -2.768 -22.916 7.673 1.00 93.12 89 VAL A C 1
ATOM 658 O O . VAL A 1 89 ? -2.790 -24.110 7.384 1.00 93.12 89 VAL A O 1
ATOM 661 N N . ARG A 1 90 ? -3.415 -22.451 8.749 1.00 91.62 90 ARG A N 1
ATOM 662 C CA . ARG A 1 90 ? -4.178 -23.319 9.664 1.00 91.62 90 ARG A CA 1
ATOM 663 C C . ARG A 1 90 ? -5.408 -23.932 8.999 1.00 91.62 90 ARG A C 1
ATOM 665 O O . ARG A 1 90 ? -5.726 -25.079 9.283 1.00 91.62 90 ARG A O 1
ATOM 672 N N . VAL A 1 91 ? -6.075 -23.192 8.113 1.00 95.62 91 VAL A N 1
ATOM 673 C CA . VAL A 1 91 ? -7.217 -23.687 7.331 1.00 95.62 91 VAL A CA 1
ATOM 674 C C . VAL A 1 91 ? -6.724 -24.697 6.302 1.00 95.62 91 VAL A C 1
ATOM 676 O O . VAL A 1 91 ? -7.254 -25.801 6.230 1.00 95.62 91 VAL A O 1
ATOM 679 N N . VAL A 1 92 ? -5.655 -24.370 5.570 1.00 96.50 92 VAL A N 1
ATOM 680 C CA . VAL A 1 92 ? -5.061 -25.278 4.574 1.00 96.50 92 VAL A CA 1
ATOM 681 C C . VAL A 1 92 ? -4.657 -26.605 5.222 1.00 96.50 92 VAL A C 1
ATOM 683 O O . VAL A 1 92 ? -5.063 -27.660 4.742 1.00 96.50 92 VAL A O 1
ATOM 686 N N . LYS A 1 93 ? -3.930 -26.554 6.348 1.00 95.81 93 LYS A N 1
ATOM 687 C CA . LYS A 1 93 ? -3.535 -27.739 7.123 1.00 95.81 93 LYS A CA 1
ATOM 688 C C . LYS A 1 93 ? -4.726 -28.462 7.748 1.00 95.81 93 LYS A C 1
ATOM 690 O O . LYS A 1 93 ? -4.782 -29.684 7.707 1.00 95.81 93 LYS A O 1
ATOM 695 N N . GLY A 1 94 ? -5.683 -27.724 8.308 1.00 96.88 94 GLY A N 1
ATOM 696 C CA . GLY A 1 94 ? -6.861 -28.292 8.967 1.00 96.88 94 GLY A CA 1
ATOM 697 C C . GLY A 1 94 ? -7.758 -29.092 8.022 1.00 96.88 94 GLY A C 1
ATOM 698 O O . GLY A 1 94 ? -8.343 -30.086 8.438 1.00 96.88 94 GLY A O 1
ATOM 699 N N . PHE A 1 95 ? -7.822 -28.697 6.747 1.00 97.00 95 PHE A N 1
ATOM 700 C CA . PHE A 1 95 ? -8.575 -29.403 5.706 1.00 97.00 95 PHE A CA 1
ATOM 701 C C . PHE A 1 95 ? -7.709 -30.304 4.805 1.00 97.00 95 PHE A C 1
ATOM 703 O O . PHE A 1 95 ? -8.232 -30.872 3.842 1.00 97.00 95 PHE A O 1
ATOM 710 N N . GLY A 1 96 ? -6.406 -30.437 5.084 1.00 96.06 96 GLY A N 1
ATOM 711 C CA . GLY A 1 96 ? -5.485 -31.273 4.304 1.00 96.06 96 GLY A CA 1
ATOM 712 C C . GLY A 1 96 ? -5.395 -30.884 2.821 1.00 96.06 96 GLY A C 1
ATOM 713 O O . GLY A 1 96 ? -5.410 -31.755 1.955 1.00 96.06 96 GLY A O 1
ATOM 714 N N . GLN A 1 97 ? -5.424 -29.583 2.506 1.00 97.12 97 GLN A N 1
ATOM 715 C CA . GLN A 1 97 ? -5.464 -29.058 1.129 1.00 97.12 97 GLN A CA 1
ATOM 716 C C . GLN A 1 97 ? -4.102 -28.560 0.615 1.00 97.12 97 GLN A C 1
ATOM 718 O O . GLN A 1 97 ? -4.050 -27.763 -0.323 1.00 97.12 97 GLN A O 1
ATOM 723 N N . GLU A 1 98 ? -2.988 -29.003 1.197 1.00 96.50 98 GLU A N 1
ATOM 724 C CA . GLU A 1 98 ? -1.649 -28.528 0.830 1.00 96.50 98 GLU A CA 1
ATOM 725 C C . GLU A 1 98 ? -1.327 -28.735 -0.650 1.00 96.50 98 GLU A C 1
ATOM 727 O O . GLU A 1 98 ? -0.887 -27.797 -1.312 1.00 96.50 98 GLU A O 1
ATOM 732 N N . ASP A 1 99 ? -1.594 -29.926 -1.188 1.00 97.25 99 ASP A N 1
ATOM 733 C CA . ASP A 1 99 ? -1.283 -30.253 -2.584 1.00 97.25 99 ASP A CA 1
ATOM 734 C C . ASP A 1 99 ? -2.057 -29.364 -3.563 1.00 97.25 99 ASP A C 1
ATOM 736 O O . ASP A 1 99 ? -1.532 -28.946 -4.597 1.00 97.25 99 ASP A O 1
ATOM 740 N N . ARG A 1 100 ? -3.304 -29.021 -3.217 1.00 95.81 100 ARG A N 1
ATOM 741 C CA . ARG A 1 100 ? -4.147 -28.129 -4.017 1.00 95.81 100 ARG A CA 1
ATOM 742 C C . ARG A 1 100 ? -3.584 -26.711 -4.047 1.00 95.81 100 ARG A C 1
ATOM 744 O O . ARG A 1 100 ? -3.551 -26.096 -5.114 1.00 95.81 100 ARG A O 1
ATOM 751 N N . GLU A 1 101 ? -3.158 -26.189 -2.901 1.00 96.25 101 GLU A N 1
ATOM 752 C CA . GLU A 1 101 ? -2.571 -24.848 -2.828 1.00 96.25 101 GLU A CA 1
ATOM 753 C C . GLU A 1 101 ? -1.187 -24.803 -3.492 1.00 96.25 101 GLU A C 1
ATOM 755 O O . GLU A 1 101 ? -0.906 -23.874 -4.249 1.00 96.25 101 GLU A O 1
ATOM 760 N N . LEU A 1 102 ? -0.361 -25.842 -3.330 1.00 95.75 102 LEU A N 1
ATOM 761 C CA . LEU A 1 102 ? 0.918 -25.964 -4.038 1.00 95.75 102 LEU A CA 1
ATOM 762 C C . LEU A 1 102 ? 0.727 -26.003 -5.559 1.00 95.75 102 LEU A C 1
ATOM 764 O O . LEU A 1 102 ? 1.433 -25.300 -6.282 1.00 95.75 102 LEU A O 1
ATOM 768 N N . ALA A 1 103 ? -0.254 -26.762 -6.056 1.00 96.94 103 ALA A N 1
ATOM 769 C CA . ALA A 1 103 ? -0.574 -26.807 -7.481 1.00 96.94 103 ALA A CA 1
ATOM 770 C C . ALA A 1 103 ? -1.056 -25.448 -8.017 1.00 96.94 103 ALA A C 1
ATOM 772 O O . ALA A 1 103 ? -0.713 -25.069 -9.140 1.00 96.94 103 ALA A O 1
ATOM 773 N N . ARG A 1 104 ? -1.819 -24.687 -7.218 1.00 95.56 104 ARG A N 1
ATOM 774 C CA . ARG A 1 104 ? -2.239 -23.323 -7.577 1.00 95.56 104 ARG A CA 1
ATOM 775 C C . ARG A 1 104 ? -1.032 -22.395 -7.717 1.00 95.56 104 ARG A C 1
ATOM 777 O O . ARG A 1 104 ? -0.907 -21.722 -8.741 1.00 95.56 104 ARG A O 1
ATOM 784 N N . VAL A 1 105 ? -0.125 -22.410 -6.738 1.00 95.81 105 VAL A N 1
ATOM 785 C CA . VAL A 1 105 ? 1.107 -21.606 -6.759 1.00 95.81 105 VAL A CA 1
ATOM 786 C C . VAL A 1 105 ? 2.005 -21.997 -7.937 1.00 95.81 105 VAL A C 1
ATOM 788 O O . VAL A 1 105 ? 2.484 -21.109 -8.641 1.00 95.81 105 VAL A O 1
ATOM 791 N N . ASP A 1 106 ? 2.189 -23.292 -8.224 1.00 97.62 106 ASP A N 1
ATOM 792 C CA . ASP A 1 106 ? 2.963 -23.754 -9.391 1.00 97.62 106 ASP A CA 1
ATOM 793 C C . ASP A 1 106 ? 2.347 -23.265 -10.714 1.00 97.62 106 ASP A C 1
ATOM 795 O O . ASP A 1 106 ? 3.044 -22.726 -11.578 1.00 97.62 106 ASP A O 1
ATOM 799 N N . GLY A 1 107 ? 1.022 -23.367 -10.866 1.00 97.38 107 GLY A N 1
ATOM 800 C CA . GLY A 1 107 ? 0.311 -22.860 -12.043 1.00 97.38 107 GLY A CA 1
ATOM 801 C C . GLY A 1 107 ? 0.474 -21.346 -12.236 1.00 97.38 107 GLY A C 1
ATOM 802 O O . GLY A 1 107 ? 0.768 -20.877 -13.346 1.00 97.38 107 GLY A O 1
ATOM 803 N N . GLY A 1 108 ? 0.349 -20.578 -11.151 1.00 96.56 108 GLY A N 1
ATOM 804 C CA . GLY A 1 108 ? 0.594 -19.135 -11.143 1.00 96.56 108 GLY A CA 1
ATOM 805 C C . GLY A 1 10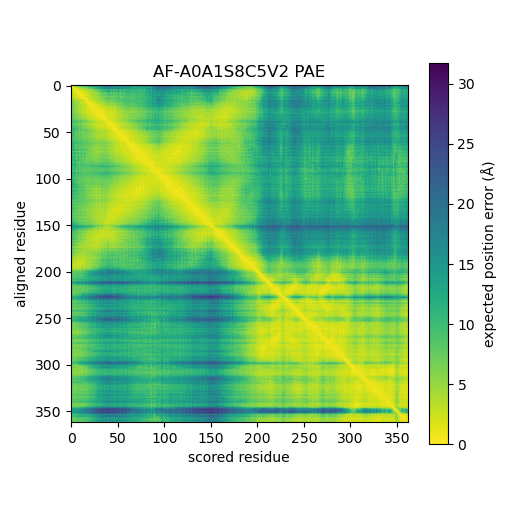8 ? 2.045 -18.792 -11.496 1.00 96.56 108 GLY A C 1
ATOM 806 O O . GLY A 1 108 ? 2.296 -17.941 -12.355 1.00 96.56 108 GLY A O 1
ATOM 807 N N . ALA A 1 109 ? 3.010 -19.517 -10.926 1.00 97.69 109 ALA A N 1
ATOM 808 C CA . ALA A 1 109 ? 4.435 -19.347 -11.199 1.00 97.69 109 ALA A CA 1
ATOM 809 C C . ALA A 1 109 ? 4.785 -19.619 -12.669 1.00 97.69 109 ALA A C 1
ATOM 811 O O . ALA A 1 109 ? 5.508 -18.830 -13.282 1.00 97.69 109 ALA A O 1
ATOM 812 N N . ARG A 1 110 ? 4.230 -20.672 -13.284 1.00 98.06 110 ARG A N 1
ATOM 813 C CA . ARG A 1 110 ? 4.418 -20.960 -14.721 1.00 98.06 110 ARG A CA 1
ATOM 814 C C . ARG A 1 110 ? 3.821 -19.877 -15.615 1.00 98.06 110 ARG A C 1
ATOM 816 O O . ARG A 1 110 ? 4.430 -19.496 -16.618 1.00 98.06 110 ARG A O 1
ATOM 823 N N . THR A 1 111 ? 2.657 -19.348 -15.247 1.00 97.38 111 THR A N 1
ATOM 824 C CA . THR A 1 111 ? 2.006 -18.252 -15.980 1.00 97.38 111 THR A CA 1
ATOM 825 C C . THR A 1 111 ? 2.846 -16.975 -15.913 1.00 97.38 111 THR A C 1
ATOM 827 O O . THR A 1 111 ? 3.123 -16.350 -16.944 1.00 97.38 111 THR A O 1
ATOM 830 N N . LEU A 1 112 ? 3.339 -16.629 -14.720 1.00 97.38 112 LEU A N 1
ATOM 831 C CA . LEU A 1 112 ? 4.269 -15.521 -14.517 1.00 97.38 112 LEU A CA 1
ATOM 832 C C . LEU A 1 112 ? 5.572 -15.726 -15.299 1.00 97.38 112 LEU A C 1
ATOM 834 O O . LEU A 1 112 ? 6.046 -14.797 -15.957 1.00 97.38 112 LEU A O 1
ATOM 838 N N . PHE A 1 113 ? 6.131 -16.937 -15.281 1.00 97.81 113 PHE A N 1
ATOM 839 C CA . PHE A 1 113 ? 7.325 -17.283 -16.047 1.00 97.81 113 PHE A CA 1
ATOM 840 C C . PHE A 1 113 ? 7.112 -17.047 -17.547 1.00 97.81 113 PHE A C 1
ATOM 842 O O . PHE A 1 113 ? 7.932 -16.388 -18.188 1.00 97.81 113 PHE A O 1
ATOM 849 N N . GLY A 1 114 ? 5.981 -17.489 -18.106 1.00 97.81 114 GLY A N 1
ATOM 850 C CA . GLY A 1 114 ? 5.625 -17.236 -19.504 1.00 97.81 114 GLY A CA 1
ATOM 851 C C . GLY A 1 114 ? 5.503 -15.743 -19.836 1.00 97.81 114 GLY A C 1
ATOM 852 O O . GLY A 1 114 ? 5.995 -15.290 -20.876 1.00 97.81 114 GLY A O 1
ATOM 853 N N . ALA A 1 115 ? 4.902 -14.950 -18.943 1.00 96.50 115 ALA A N 1
ATOM 854 C CA . ALA A 1 115 ? 4.807 -13.499 -19.097 1.00 96.50 115 ALA A CA 1
ATOM 855 C C . ALA A 1 115 ? 6.191 -12.820 -19.047 1.00 96.50 115 ALA A C 1
ATOM 857 O O . ALA A 1 115 ? 6.509 -11.992 -19.903 1.00 96.50 115 ALA A O 1
ATOM 858 N N . ARG A 1 116 ? 7.057 -13.218 -18.107 1.00 96.50 116 ARG A N 1
ATOM 859 C CA . ARG A 1 116 ? 8.442 -12.727 -18.006 1.00 96.50 116 ARG A CA 1
ATOM 860 C C . ARG A 1 116 ? 9.277 -13.126 -19.219 1.00 96.50 116 ARG A C 1
ATOM 862 O O . ARG A 1 116 ? 10.003 -12.291 -19.750 1.00 96.50 116 ARG A O 1
ATOM 869 N N . MET A 1 117 ? 9.123 -14.347 -19.726 1.00 97.44 117 MET A N 1
ATOM 870 C CA . MET A 1 117 ? 9.828 -14.804 -20.925 1.00 97.44 117 MET A CA 1
ATOM 871 C C . MET A 1 117 ? 9.448 -13.982 -22.164 1.00 97.44 117 MET A C 1
ATOM 873 O O . MET A 1 117 ? 10.287 -13.709 -23.023 1.00 97.44 117 MET A O 1
ATOM 877 N N . ARG A 1 118 ? 8.196 -13.512 -22.245 1.00 96.06 118 ARG A N 1
ATOM 878 C CA . ARG A 1 118 ? 7.754 -12.578 -23.291 1.00 96.06 118 ARG A CA 1
ATOM 879 C C . ARG A 1 118 ? 8.472 -11.229 -23.198 1.00 96.06 118 ARG A C 1
ATOM 881 O O . ARG A 1 118 ? 8.927 -10.723 -24.221 1.00 96.06 118 ARG A O 1
ATOM 888 N N . VAL A 1 119 ? 8.628 -10.682 -21.988 1.00 94.62 119 VAL A N 1
ATOM 889 C CA . VAL A 1 119 ? 9.428 -9.465 -21.748 1.00 94.62 119 VAL A CA 1
ATOM 890 C C . VAL A 1 119 ? 10.879 -9.686 -22.168 1.00 94.62 119 VAL A C 1
ATOM 892 O O . VAL A 1 119 ? 11.436 -8.860 -22.886 1.00 94.62 119 VAL A O 1
ATOM 895 N N . VAL A 1 120 ? 11.480 -10.816 -21.780 1.00 96.06 120 VAL A N 1
ATOM 896 C CA . VAL A 1 120 ? 12.854 -11.170 -22.168 1.00 96.06 120 VAL A CA 1
ATOM 897 C C . VAL A 1 120 ? 12.990 -11.237 -23.687 1.00 96.06 120 VAL A C 1
ATOM 899 O O . VAL A 1 120 ? 13.927 -10.658 -24.225 1.00 96.06 120 VAL A O 1
ATOM 902 N N . ARG A 1 121 ? 12.039 -11.858 -24.396 1.00 96.12 121 ARG A N 1
ATOM 903 C CA . ARG A 1 121 ? 12.052 -11.945 -25.864 1.00 96.12 121 ARG A CA 1
ATOM 904 C C . ARG A 1 121 ? 12.020 -10.567 -26.530 1.00 96.12 121 ARG A C 1
ATOM 906 O O . ARG A 1 121 ? 12.802 -10.323 -27.444 1.00 96.12 121 ARG A O 1
ATOM 913 N N . PHE A 1 122 ? 11.157 -9.661 -26.070 1.00 92.94 122 PHE A N 1
ATOM 914 C CA . PHE A 1 122 ? 11.123 -8.293 -26.594 1.00 92.94 122 PHE A CA 1
ATOM 915 C C . PHE A 1 122 ? 12.410 -7.528 -26.271 1.00 92.94 122 PHE A C 1
ATOM 917 O O . PHE A 1 122 ? 12.979 -6.888 -27.153 1.00 92.94 122 PHE A O 1
ATOM 924 N N . THR A 1 123 ? 12.925 -7.639 -25.046 1.00 89.94 123 THR A N 1
ATOM 925 C CA . THR A 1 123 ? 14.192 -7.005 -24.653 1.00 89.94 123 THR A CA 1
ATOM 926 C C . THR A 1 123 ? 15.363 -7.534 -25.481 1.00 89.94 123 THR A C 1
ATOM 928 O O . THR A 1 123 ? 16.181 -6.744 -25.947 1.00 89.94 123 THR A O 1
ATOM 931 N N . ALA A 1 124 ? 15.422 -8.846 -25.722 1.00 94.12 124 ALA A N 1
ATOM 932 C CA . ALA A 1 124 ? 16.443 -9.489 -26.545 1.00 94.12 124 ALA A CA 1
ATOM 933 C C . ALA A 1 124 ? 16.381 -9.057 -28.018 1.00 94.12 124 ALA A C 1
ATOM 935 O O . ALA A 1 124 ? 17.396 -9.092 -28.701 1.00 94.12 124 ALA A O 1
ATOM 936 N N . HIS A 1 125 ? 15.221 -8.612 -28.506 1.00 92.38 125 HIS A N 1
ATOM 937 C CA . HIS A 1 125 ? 15.091 -8.036 -29.842 1.00 92.38 125 HIS A CA 1
ATOM 938 C C . HIS A 1 125 ? 15.502 -6.554 -29.873 1.00 92.38 125 HIS A C 1
ATOM 940 O O . HIS A 1 125 ? 16.316 -6.146 -30.699 1.00 92.38 125 HIS A O 1
ATOM 946 N N . TYR A 1 126 ? 14.974 -5.738 -28.956 1.00 89.44 126 TYR A N 1
ATOM 947 C CA . TYR A 1 126 ? 15.144 -4.282 -29.000 1.00 89.44 126 TYR A CA 1
ATOM 948 C C . TYR A 1 126 ? 16.488 -3.788 -28.450 1.00 89.44 126 TYR A C 1
ATOM 950 O O . TYR A 1 126 ? 17.032 -2.816 -28.973 1.00 89.44 126 TYR A O 1
ATOM 958 N N . ASN A 1 127 ? 17.049 -4.427 -27.418 1.00 86.88 127 ASN A N 1
ATOM 959 C CA . ASN A 1 127 ? 18.287 -3.963 -26.781 1.00 86.88 127 ASN A CA 1
ATOM 960 C C . ASN A 1 127 ? 19.505 -4.049 -27.725 1.00 86.88 127 ASN A C 1
ATOM 962 O O . ASN A 1 127 ? 20.187 -3.032 -27.877 1.0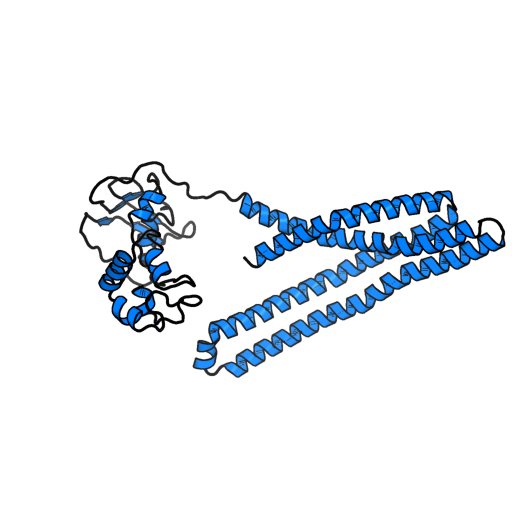0 86.88 127 ASN A O 1
ATOM 966 N N . PRO A 1 128 ? 19.744 -5.164 -28.450 1.00 91.81 128 PRO A N 1
ATOM 967 C CA . PRO A 1 128 ? 20.816 -5.213 -29.442 1.00 91.81 128 PRO A CA 1
ATOM 968 C C . PRO A 1 128 ? 20.636 -4.176 -30.553 1.00 91.81 128 PRO A C 1
ATOM 970 O O . PRO A 1 128 ? 21.596 -3.509 -30.917 1.00 91.81 128 PRO A O 1
ATOM 973 N N . LEU A 1 129 ? 19.409 -3.963 -31.042 1.00 90.50 129 LEU A N 1
ATOM 974 C CA . LEU A 1 129 ? 19.133 -2.952 -32.070 1.00 90.50 129 LEU A CA 1
ATOM 975 C C . LEU A 1 129 ? 19.445 -1.528 -31.577 1.00 90.50 129 LEU A C 1
ATOM 977 O O . LEU A 1 129 ? 20.075 -0.749 -32.291 1.00 90.50 129 LEU A O 1
ATOM 981 N N . LEU A 1 130 ? 19.085 -1.201 -30.331 1.00 86.12 130 LEU A N 1
ATOM 982 C CA . LEU A 1 130 ? 19.403 0.091 -29.711 1.00 86.12 130 LEU A CA 1
ATOM 983 C C . LEU A 1 130 ? 20.917 0.297 -29.519 1.00 86.12 130 LEU A C 1
ATOM 985 O O . LEU A 1 130 ? 21.362 1.440 -29.403 1.00 86.12 130 LEU A O 1
ATOM 989 N N . GLN A 1 131 ? 21.710 -0.778 -29.440 1.00 85.62 131 GLN A N 1
ATOM 990 C CA . GLN A 1 131 ? 23.181 -0.732 -29.393 1.00 85.62 131 GLN A CA 1
ATOM 991 C C . GLN A 1 131 ? 23.821 -0.710 -30.788 1.00 85.62 131 GLN A C 1
ATOM 993 O O . GLN A 1 131 ? 24.832 -0.039 -30.984 1.00 85.62 131 GLN A O 1
ATOM 998 N N . ALA A 1 132 ? 23.216 -1.386 -31.764 1.00 90.81 132 ALA A N 1
ATOM 999 C CA . ALA A 1 132 ? 23.720 -1.464 -33.129 1.00 90.81 132 ALA A CA 1
ATOM 1000 C C . ALA A 1 132 ? 23.567 -0.137 -33.885 1.00 90.81 132 ALA A C 1
ATOM 1002 O O . ALA A 1 132 ? 24.476 0.256 -34.608 1.00 90.81 132 ALA A O 1
ATOM 1003 N N . VAL A 1 133 ? 22.454 0.585 -33.704 1.00 89.94 133 VAL A N 1
ATOM 1004 C CA . VAL A 1 133 ? 22.194 1.851 -34.419 1.00 89.94 133 VAL A CA 1
ATOM 1005 C C . VAL A 1 133 ? 23.300 2.902 -34.187 1.00 89.94 133 VAL A C 1
ATOM 1007 O O . VAL A 1 133 ? 23.816 3.433 -35.172 1.00 89.94 133 VAL A O 1
ATOM 1010 N N . PRO A 1 134 ? 23.748 3.177 -32.946 1.00 86.31 134 PRO A N 1
ATOM 1011 C CA . PRO A 1 134 ? 24.886 4.064 -32.715 1.00 86.31 134 PRO A CA 1
ATOM 1012 C C . PRO A 1 134 ? 26.204 3.549 -33.291 1.00 86.31 134 PRO A C 1
ATOM 1014 O O . PRO A 1 134 ? 26.969 4.337 -33.841 1.00 86.31 134 PRO A O 1
ATOM 1017 N N . ALA A 1 135 ? 26.459 2.239 -33.204 1.00 88.06 135 ALA A N 1
ATOM 1018 C CA . ALA A 1 135 ? 27.666 1.632 -33.762 1.00 88.06 135 ALA A CA 1
ATOM 1019 C C . ALA A 1 135 ? 27.713 1.779 -35.294 1.00 88.06 135 ALA A C 1
ATOM 1021 O O . ALA A 1 135 ? 28.751 2.115 -35.855 1.00 88.06 135 ALA A O 1
ATOM 1022 N N . LEU A 1 136 ? 26.575 1.625 -35.978 1.00 90.75 136 LEU A N 1
ATOM 1023 C CA . LEU A 1 136 ? 26.457 1.901 -37.413 1.00 90.75 136 LEU A CA 1
ATOM 1024 C C . LEU A 1 136 ? 26.685 3.384 -37.729 1.00 90.75 136 LEU A C 1
ATOM 1026 O O . LEU A 1 136 ? 27.357 3.705 -38.707 1.00 90.75 136 LEU A O 1
ATOM 1030 N N . GLY A 1 137 ? 26.191 4.287 -36.877 1.00 88.25 137 GLY A N 1
ATOM 1031 C CA . GLY A 1 137 ? 26.504 5.714 -36.959 1.00 88.25 137 GLY A CA 1
ATOM 1032 C C . GLY A 1 137 ? 28.007 5.989 -36.853 1.00 88.25 137 GLY A C 1
ATOM 1033 O O . GLY A 1 137 ? 28.549 6.754 -37.650 1.00 88.25 137 GLY A O 1
ATOM 1034 N N . GLN A 1 138 ? 28.698 5.324 -35.920 1.00 87.12 138 GLN A N 1
ATOM 1035 C CA . GLN A 1 138 ? 30.154 5.418 -35.768 1.00 87.12 138 GLN A CA 1
ATOM 1036 C C . GLN A 1 138 ? 30.888 4.909 -37.004 1.00 87.12 138 GLN A C 1
ATOM 1038 O O . GLN A 1 138 ? 31.799 5.581 -37.475 1.00 87.12 138 GLN A O 1
ATOM 1043 N N . VAL A 1 139 ? 30.467 3.779 -37.576 1.00 91.00 139 VAL A N 1
ATOM 1044 C CA . VAL A 1 139 ? 31.018 3.280 -38.846 1.00 91.00 139 VAL A CA 1
ATOM 1045 C C . VAL A 1 139 ? 30.814 4.305 -39.966 1.00 91.00 139 VAL A C 1
ATOM 1047 O O . VAL A 1 139 ? 31.748 4.575 -40.719 1.00 91.00 139 VAL A O 1
ATOM 1050 N N . GLY A 1 140 ? 29.636 4.932 -40.045 1.00 89.62 140 GLY A N 1
ATOM 1051 C CA . GLY A 1 140 ? 29.347 5.990 -41.016 1.00 89.62 140 GLY A CA 1
ATOM 1052 C C . GLY A 1 140 ? 30.263 7.208 -40.866 1.00 89.62 140 GLY A C 1
ATOM 1053 O O . GLY A 1 140 ? 30.823 7.687 -41.853 1.00 89.62 140 GLY A O 1
ATOM 1054 N N . VAL A 1 141 ? 30.475 7.675 -39.632 1.00 88.19 141 VAL A N 1
ATOM 1055 C CA . VAL A 1 141 ? 31.401 8.778 -39.329 1.00 88.19 141 VAL A CA 1
ATOM 1056 C C . VAL A 1 141 ? 32.853 8.391 -39.608 1.00 88.19 141 VAL A C 1
ATOM 1058 O O . VAL A 1 141 ? 33.591 9.204 -40.154 1.00 88.19 141 VAL A O 1
ATOM 1061 N N . LEU A 1 142 ? 33.269 7.162 -39.298 1.00 89.62 142 LEU A N 1
ATOM 1062 C CA . LEU A 1 142 ? 34.616 6.674 -39.598 1.00 89.62 142 LEU A CA 1
ATOM 1063 C C . LEU A 1 142 ? 34.871 6.609 -41.107 1.00 89.62 142 LEU A C 1
ATOM 1065 O O . LEU A 1 142 ? 35.905 7.084 -41.570 1.00 89.62 142 LEU A O 1
ATOM 1069 N N . ALA A 1 143 ? 33.926 6.072 -41.879 1.00 91.25 143 ALA A N 1
ATOM 1070 C CA . ALA A 1 143 ? 34.055 5.945 -43.326 1.00 91.25 143 ALA A CA 1
ATOM 1071 C C . ALA A 1 143 ? 34.058 7.316 -44.021 1.00 91.25 143 ALA A C 1
ATOM 1073 O O . ALA A 1 143 ? 34.991 7.642 -44.758 1.00 91.25 143 ALA A O 1
ATOM 1074 N N . LEU A 1 144 ? 33.040 8.143 -43.758 1.00 90.56 144 LEU A N 1
ATOM 1075 C CA . LEU A 1 144 ? 32.905 9.456 -44.390 1.00 90.56 144 LEU A CA 1
ATOM 1076 C C . LEU A 1 144 ? 33.943 10.448 -43.859 1.00 90.56 144 LEU A C 1
ATOM 1078 O O . LEU A 1 144 ? 34.574 11.156 -44.638 1.00 90.56 144 LEU A O 1
ATOM 1082 N N . GLY A 1 145 ? 34.158 10.477 -42.545 1.00 89.75 145 GLY A N 1
ATOM 1083 C CA . GLY A 1 145 ? 35.157 11.329 -41.906 1.00 89.75 145 GLY A CA 1
ATOM 1084 C C . GLY A 1 145 ? 36.576 10.947 -42.312 1.00 89.75 145 GLY A C 1
ATOM 1085 O O . GLY A 1 145 ? 37.367 11.828 -42.632 1.00 89.75 145 GLY A O 1
ATOM 1086 N N . GLY A 1 146 ? 36.887 9.651 -42.395 1.00 88.69 146 GLY A N 1
ATOM 1087 C CA . GLY A 1 146 ? 38.185 9.173 -42.869 1.00 88.69 146 GLY A CA 1
ATOM 1088 C C . GLY A 1 146 ? 38.447 9.589 -44.316 1.00 88.69 146 GLY A C 1
ATOM 1089 O O . GLY A 1 146 ? 39.512 10.114 -44.632 1.00 88.69 146 GLY A O 1
ATOM 1090 N N . TRP A 1 147 ? 37.448 9.451 -45.189 1.00 91.31 147 TRP A N 1
ATOM 1091 C CA . TRP A 1 147 ? 37.542 9.909 -46.576 1.00 91.31 147 TRP A CA 1
ATOM 1092 C C . TRP A 1 147 ? 37.712 11.433 -46.698 1.00 91.31 147 TRP A C 1
ATOM 1094 O O . TRP A 1 147 ? 38.538 11.902 -47.483 1.00 91.31 147 TRP A O 1
ATOM 1104 N N . LEU A 1 148 ? 36.983 12.216 -45.896 1.00 90.00 148 LEU A N 1
ATOM 1105 C CA . LEU A 1 148 ? 37.127 13.676 -45.836 1.00 90.00 148 LEU A CA 1
ATOM 1106 C C . LEU A 1 148 ? 38.511 14.100 -45.322 1.00 90.00 148 LEU A C 1
ATOM 1108 O O . LEU A 1 148 ? 39.076 15.074 -45.830 1.00 90.00 148 LEU A O 1
ATOM 1112 N N . ALA A 1 149 ? 39.067 13.370 -44.353 1.00 90.38 149 ALA A N 1
ATOM 1113 C CA . ALA A 1 149 ? 40.398 13.621 -43.811 1.00 90.38 149 ALA A CA 1
ATOM 1114 C C . ALA A 1 149 ? 41.492 13.322 -44.848 1.00 90.38 149 ALA A C 1
ATOM 1116 O O . ALA A 1 149 ? 42.388 14.140 -45.040 1.00 90.38 149 ALA A O 1
ATOM 1117 N N . LEU A 1 150 ? 41.377 12.213 -45.592 1.00 92.50 150 LEU A N 1
ATOM 1118 C CA . LEU A 1 150 ? 42.301 11.869 -46.684 1.00 92.50 150 LEU A CA 1
ATOM 1119 C C . LEU A 1 150 ? 42.304 12.913 -47.810 1.00 92.50 150 LEU A C 1
ATOM 1121 O O . LEU A 1 150 ? 43.332 13.138 -48.442 1.00 92.50 150 LEU A O 1
ATOM 1125 N N . ARG A 1 151 ? 41.165 13.573 -48.049 1.00 91.12 151 ARG A N 1
ATOM 1126 C CA . ARG A 1 151 ? 41.038 14.681 -49.011 1.00 91.12 151 ARG A CA 1
ATOM 1127 C C . ARG A 1 151 ? 41.499 16.038 -48.468 1.00 91.12 151 ARG A C 1
ATOM 1129 O O . ARG A 1 151 ? 41.401 17.027 -49.187 1.00 91.12 151 ARG A O 1
ATOM 1136 N N . GLY A 1 152 ? 41.947 16.113 -47.213 1.00 86.94 152 GLY A N 1
ATOM 1137 C CA . GLY A 1 152 ? 42.375 17.359 -46.568 1.00 86.94 152 GLY A CA 1
ATOM 1138 C C . GLY A 1 152 ? 41.237 18.334 -46.240 1.00 86.94 152 GLY A C 1
ATOM 1139 O O . GLY A 1 152 ? 41.499 19.484 -45.909 1.00 86.94 152 GLY A O 1
ATOM 1140 N N . SER A 1 153 ? 39.976 17.897 -46.328 1.00 88.50 153 SER A N 1
ATOM 1141 C CA . SER A 1 153 ? 38.803 18.751 -46.067 1.00 88.50 153 SER A CA 1
ATOM 1142 C C . SER A 1 153 ? 38.474 18.907 -44.579 1.00 88.50 153 SER A C 1
ATOM 1144 O O . SER A 1 153 ? 37.796 19.857 -44.195 1.00 88.50 153 SER A O 1
ATOM 1146 N N . ILE A 1 154 ? 38.967 17.992 -43.739 1.00 91.00 154 ILE A N 1
ATOM 1147 C CA . ILE A 1 154 ? 38.909 18.082 -42.278 1.00 91.00 154 ILE A CA 1
ATOM 1148 C C . ILE A 1 154 ? 40.268 17.717 -41.680 1.00 91.00 154 ILE A C 1
ATOM 1150 O O . ILE A 1 154 ? 41.045 16.974 -42.281 1.00 91.00 154 ILE A O 1
ATOM 1154 N N . THR A 1 155 ? 40.541 18.205 -40.471 1.00 91.62 155 THR A N 1
ATOM 1155 C CA . THR A 1 155 ? 41.761 17.844 -39.737 1.00 91.62 155 THR A CA 1
ATOM 1156 C C . THR A 1 155 ? 41.626 16.478 -39.059 1.00 91.62 155 THR A C 1
ATOM 1158 O O . THR A 1 155 ? 40.518 16.022 -38.760 1.00 91.62 155 THR A O 1
ATOM 1161 N N . LEU A 1 156 ? 42.758 15.845 -38.732 1.00 87.19 156 LEU A N 1
ATOM 1162 C CA . LEU A 1 156 ? 42.774 14.622 -37.920 1.00 87.19 156 LEU A CA 1
ATOM 1163 C C . LEU A 1 156 ? 42.141 14.848 -36.532 1.00 87.19 156 LEU A C 1
ATOM 1165 O O . LEU A 1 156 ? 41.462 13.966 -36.011 1.00 87.19 156 LEU A O 1
ATOM 1169 N N . GLY A 1 157 ? 42.312 16.048 -35.964 1.00 88.94 157 GLY A N 1
ATOM 1170 C CA . GLY A 1 157 ? 41.681 16.444 -34.703 1.00 88.94 157 GLY A CA 1
ATOM 1171 C C . GLY A 1 157 ? 40.157 16.510 -34.809 1.00 88.94 157 GLY A C 1
ATOM 1172 O O . GLY A 1 157 ? 39.461 15.977 -33.950 1.00 88.94 157 GLY A O 1
ATOM 1173 N N . THR A 1 158 ? 39.633 17.083 -35.898 1.00 87.75 158 THR A N 1
ATOM 1174 C CA . THR A 1 158 ? 38.193 17.091 -36.197 1.00 87.75 158 THR A CA 1
ATOM 1175 C C . THR A 1 158 ? 37.657 15.669 -36.320 1.00 87.75 158 THR A C 1
ATOM 1177 O O . THR A 1 158 ? 36.654 15.335 -35.699 1.00 87.75 158 THR A O 1
ATOM 1180 N N . PHE A 1 159 ? 38.343 14.814 -37.077 1.00 87.25 159 PHE A N 1
ATOM 1181 C CA . PHE A 1 159 ? 37.962 13.413 -37.233 1.00 87.25 159 PHE A CA 1
ATOM 1182 C C . PHE A 1 159 ? 37.880 12.679 -35.885 1.00 87.25 159 PHE A C 1
ATOM 1184 O O . PHE A 1 159 ? 36.857 12.064 -35.579 1.00 87.25 159 PHE A O 1
ATOM 1191 N N . LEU A 1 160 ? 38.915 12.800 -35.046 1.00 88.19 160 LEU A N 1
ATOM 1192 C CA . LEU A 1 160 ? 38.945 12.170 -33.726 1.00 88.19 160 LEU A CA 1
ATOM 1193 C C . LEU A 1 160 ? 37.846 12.717 -32.801 1.00 88.19 160 LEU A C 1
ATOM 1195 O O . LEU A 1 160 ? 37.182 11.934 -32.125 1.00 88.19 160 LEU A O 1
ATOM 1199 N N . ALA A 1 161 ? 37.607 14.033 -32.818 1.00 88.94 161 ALA A N 1
ATOM 1200 C CA . ALA A 1 161 ? 36.545 14.674 -32.042 1.00 88.94 161 ALA A CA 1
ATOM 1201 C C . ALA A 1 161 ? 35.148 14.151 -32.416 1.00 88.94 161 ALA A C 1
ATOM 1203 O O . ALA A 1 161 ? 34.304 13.947 -31.550 1.00 88.94 161 ALA A O 1
ATOM 1204 N N . PHE A 1 162 ? 34.892 13.877 -33.697 1.00 86.81 162 PHE A N 1
ATOM 1205 C CA . PHE A 1 162 ? 33.608 13.325 -34.134 1.00 86.81 162 PHE A CA 1
ATOM 1206 C C . PHE A 1 162 ? 33.382 11.887 -33.653 1.00 86.81 162 PHE A C 1
ATOM 1208 O O . PHE A 1 162 ? 32.274 11.550 -33.233 1.00 86.81 162 PHE A O 1
ATOM 1215 N N . VAL A 1 163 ? 34.420 11.046 -33.678 1.00 84.81 163 VAL A N 1
ATOM 1216 C CA . VAL A 1 163 ? 34.339 9.663 -33.178 1.00 84.81 163 VAL A CA 1
ATOM 1217 C C . VAL A 1 163 ? 34.056 9.645 -31.673 1.00 84.81 163 VAL A C 1
ATOM 1219 O O . VAL A 1 163 ? 33.211 8.871 -31.214 1.00 84.81 163 VAL A O 1
ATOM 1222 N N . THR A 1 164 ? 34.707 10.524 -30.905 1.00 87.19 164 THR A N 1
ATOM 1223 C CA . THR A 1 164 ? 34.516 10.613 -29.450 1.00 87.19 164 THR A CA 1
ATOM 1224 C C . THR A 1 164 ? 33.168 11.228 -29.079 1.00 87.19 164 THR A C 1
ATOM 1226 O O . THR A 1 164 ? 32.443 10.645 -28.270 1.00 87.19 164 THR A O 1
ATOM 1229 N N . TYR A 1 165 ? 32.769 12.347 -29.693 1.00 86.75 165 TYR A N 1
ATOM 1230 C CA . TYR A 1 165 ? 31.483 12.985 -29.400 1.00 86.75 165 TYR A CA 1
ATOM 1231 C C . TYR A 1 165 ? 30.299 12.097 -29.764 1.00 86.75 165 TYR A C 1
ATOM 1233 O O . TYR A 1 165 ? 29.362 11.990 -28.973 1.00 86.75 165 TYR A O 1
ATOM 1241 N N . LEU A 1 166 ? 30.349 11.377 -30.889 1.00 82.62 166 LEU A N 1
ATOM 1242 C CA . LEU A 1 166 ? 29.271 10.458 -31.243 1.00 82.62 166 LEU A CA 1
ATOM 1243 C C . LEU A 1 166 ? 29.121 9.317 -30.225 1.00 82.62 166 LEU A C 1
ATOM 1245 O O . LEU A 1 166 ? 27.996 8.946 -29.897 1.00 82.62 166 LEU A O 1
ATOM 1249 N N . ALA A 1 167 ? 30.230 8.787 -29.692 1.00 82.56 167 ALA A N 1
ATOM 1250 C CA . ALA A 1 167 ? 30.193 7.759 -28.650 1.00 82.56 167 ALA A CA 1
ATOM 1251 C C . ALA A 1 167 ? 29.520 8.267 -27.362 1.00 82.56 167 ALA A C 1
ATOM 1253 O O . ALA A 1 167 ? 28.697 7.572 -26.765 1.00 82.56 167 ALA A O 1
ATOM 1254 N N . VAL A 1 168 ? 29.835 9.500 -26.960 1.00 85.50 168 VAL A N 1
ATOM 1255 C CA . VAL A 1 168 ? 29.298 10.121 -25.743 1.00 85.50 168 VAL A CA 1
ATOM 1256 C C . VAL A 1 168 ? 27.818 10.500 -25.900 1.00 85.50 168 VAL A C 1
ATOM 1258 O O . VAL A 1 168 ? 27.044 10.352 -24.955 1.00 85.50 168 VAL A O 1
ATOM 1261 N N . LEU A 1 169 ? 27.386 10.901 -27.100 1.00 81.44 169 LEU A N 1
ATOM 1262 C CA . LEU A 1 169 ? 26.006 11.317 -27.390 1.00 81.44 169 LEU A CA 1
ATOM 1263 C C . LEU A 1 169 ? 24.964 10.188 -27.303 1.00 81.44 169 LEU A C 1
ATOM 1265 O O . LEU A 1 169 ? 23.769 10.464 -27.192 1.00 81.44 169 LEU A O 1
ATOM 1269 N N . VAL A 1 170 ? 25.386 8.921 -27.282 1.00 77.69 170 VAL A N 1
ATOM 1270 C CA . VAL A 1 170 ? 24.475 7.770 -27.148 1.00 77.69 170 VAL A CA 1
ATOM 1271 C C . VAL A 1 170 ? 23.776 7.743 -25.788 1.00 77.69 170 VAL A C 1
ATOM 1273 O O . VAL A 1 170 ? 22.590 7.414 -25.707 1.00 77.69 170 VAL A O 1
ATOM 1276 N N . SER A 1 171 ? 24.499 8.076 -24.714 1.00 78.06 171 SER A N 1
ATOM 1277 C CA . SER A 1 171 ? 23.971 8.013 -23.346 1.00 78.06 171 SER A CA 1
ATOM 1278 C C . SER A 1 171 ? 22.853 9.044 -23.099 1.00 78.06 171 SER A C 1
ATOM 1280 O O . SER A 1 171 ? 21.755 8.619 -22.724 1.00 78.06 171 SER A O 1
ATOM 1282 N N . PRO A 1 172 ? 23.027 10.351 -23.403 1.00 79.69 172 PRO A N 1
ATOM 1283 C CA . PRO A 1 172 ? 21.962 11.350 -23.271 1.00 79.69 172 PRO A CA 1
ATOM 1284 C C . PRO A 1 172 ? 20.664 10.982 -24.003 1.00 79.69 172 PRO A C 1
ATOM 1286 O O . PRO A 1 172 ? 19.578 11.108 -23.439 1.00 79.69 172 PRO A O 1
ATOM 1289 N N . VAL A 1 173 ? 20.757 10.460 -25.232 1.00 76.31 173 VAL A N 1
ATOM 1290 C CA . VAL A 1 173 ? 19.576 10.059 -26.020 1.00 76.31 173 VAL A CA 1
ATOM 1291 C C . VAL A 1 173 ? 18.804 8.926 -25.335 1.00 76.31 173 VAL A C 1
ATOM 1293 O O . VAL A 1 173 ? 17.573 8.956 -25.274 1.00 76.31 173 VAL A O 1
ATOM 1296 N N . ARG A 1 174 ? 19.510 7.940 -24.766 1.00 74.50 174 ARG A N 1
ATOM 1297 C CA . ARG A 1 174 ? 18.885 6.847 -24.002 1.00 74.50 174 ARG A CA 1
ATOM 1298 C C . ARG A 1 174 ? 18.226 7.347 -22.721 1.00 74.50 174 ARG A C 1
ATOM 1300 O O . ARG A 1 174 ? 17.135 6.894 -22.381 1.00 74.50 174 ARG A O 1
ATOM 1307 N N . GLN A 1 175 ? 18.864 8.284 -22.028 1.00 77.12 175 GLN A N 1
ATOM 1308 C CA . GLN A 1 175 ? 18.320 8.853 -20.800 1.00 77.12 175 GLN A CA 1
ATOM 1309 C C . GLN A 1 175 ? 17.048 9.663 -21.046 1.00 77.12 175 GLN A C 1
ATOM 1311 O O . GLN A 1 175 ? 16.089 9.497 -20.299 1.00 77.12 175 GLN A O 1
ATOM 1316 N N . LEU A 1 176 ? 16.981 10.458 -22.119 1.00 74.94 176 LEU A N 1
ATOM 1317 C CA . LEU A 1 176 ? 15.761 11.189 -22.486 1.00 74.94 176 LEU A CA 1
ATOM 1318 C C . LEU A 1 176 ? 14.553 10.251 -22.648 1.00 74.94 176 LEU A C 1
ATOM 1320 O O . LEU A 1 176 ? 13.462 10.549 -22.160 1.00 74.94 176 LEU A O 1
ATOM 1324 N N . ALA A 1 177 ? 14.747 9.080 -23.262 1.00 70.62 177 ALA A N 1
ATOM 1325 C CA . ALA A 1 177 ? 13.694 8.070 -23.379 1.00 70.62 177 ALA A CA 1
ATOM 1326 C C . ALA A 1 177 ? 13.266 7.493 -22.012 1.00 70.62 177 ALA A C 1
ATOM 1328 O O . ALA A 1 177 ? 12.076 7.248 -21.781 1.00 70.62 177 ALA A O 1
ATOM 1329 N N . ALA A 1 178 ? 14.216 7.306 -21.089 1.00 72.44 178 ALA A N 1
ATOM 1330 C CA . ALA A 1 178 ? 13.934 6.849 -19.730 1.00 72.44 178 ALA A CA 1
ATOM 1331 C C . ALA A 1 17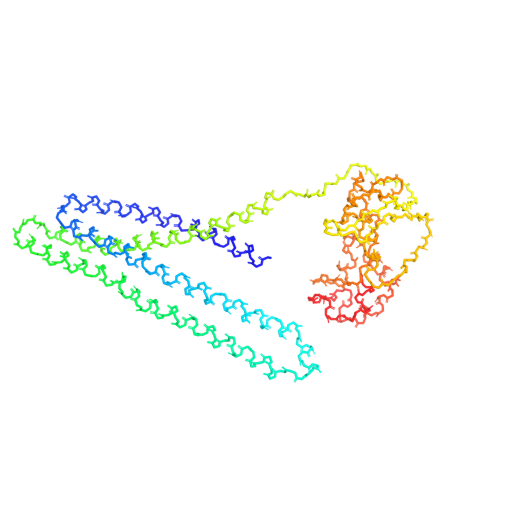8 ? 13.131 7.890 -18.930 1.00 72.44 178 ALA A C 1
ATOM 1333 O O . ALA A 1 178 ? 12.149 7.529 -18.283 1.00 72.44 178 ALA A O 1
ATOM 1334 N N . VAL A 1 179 ? 13.465 9.180 -19.045 1.00 76.88 179 VAL A N 1
ATOM 1335 C CA . VAL A 1 179 ? 12.741 10.281 -18.376 1.00 76.88 179 VAL A CA 1
ATOM 1336 C C . VAL A 1 179 ? 11.289 10.350 -18.794 1.00 76.88 179 VAL A C 1
ATOM 1338 O O . VAL A 1 179 ? 10.422 10.507 -17.942 1.00 76.88 179 VAL A O 1
ATOM 1341 N N . LEU A 1 180 ? 10.995 10.189 -20.084 1.00 69.88 180 LEU A N 1
ATOM 1342 C CA . LEU A 1 180 ? 9.611 10.187 -20.562 1.00 69.88 180 LEU A CA 1
ATOM 1343 C C . LEU A 1 180 ? 8.779 9.063 -19.931 1.00 69.88 180 LEU A C 1
ATOM 1345 O O . LEU A 1 180 ? 7.568 9.207 -19.776 1.00 69.88 180 LEU A O 1
ATOM 1349 N N . THR A 1 181 ? 9.417 7.951 -19.567 1.00 71.00 181 THR A N 1
ATOM 1350 C CA . THR A 1 181 ? 8.752 6.807 -18.935 1.00 71.00 181 THR A CA 1
ATOM 1351 C C . THR A 1 181 ? 8.620 7.009 -17.426 1.00 71.00 181 THR A C 1
ATOM 1353 O O . THR A 1 181 ? 7.517 6.918 -16.889 1.00 71.00 181 THR A O 1
ATOM 1356 N N . ILE A 1 182 ? 9.724 7.335 -16.750 1.00 74.69 182 ILE A N 1
ATOM 1357 C CA . ILE A 1 182 ? 9.768 7.539 -15.295 1.00 74.69 182 ILE A CA 1
ATOM 1358 C C . ILE A 1 182 ? 8.932 8.759 -14.900 1.00 74.69 182 ILE A C 1
ATOM 1360 O O . ILE A 1 182 ? 8.180 8.696 -13.936 1.00 74.69 182 ILE A O 1
ATOM 1364 N N . GLY A 1 183 ? 8.990 9.846 -15.671 1.00 78.88 183 GLY A N 1
ATOM 1365 C CA . GLY A 1 183 ? 8.239 11.072 -15.405 1.00 78.88 183 GLY A CA 1
ATOM 1366 C C . GLY A 1 183 ? 6.722 10.867 -15.429 1.00 78.88 183 GLY A C 1
ATOM 1367 O O . GLY A 1 183 ? 6.017 11.420 -14.593 1.00 78.88 183 GLY A O 1
ATOM 1368 N N . GLN A 1 184 ? 6.211 10.019 -16.330 1.00 77.06 184 GLN A N 1
ATOM 1369 C CA . GLN A 1 184 ? 4.784 9.666 -16.364 1.00 77.06 184 GLN A CA 1
ATOM 1370 C C . GLN A 1 184 ? 4.365 8.876 -15.115 1.00 77.06 184 GLN A C 1
ATOM 1372 O O . GLN A 1 184 ? 3.314 9.146 -14.539 1.00 77.06 184 GLN A O 1
ATOM 1377 N N . GLN A 1 185 ? 5.194 7.926 -14.672 1.00 76.88 185 GLN A N 1
ATOM 1378 C CA . GLN A 1 185 ? 4.928 7.134 -13.465 1.00 76.88 185 GLN A CA 1
ATOM 1379 C C . GLN A 1 185 ? 5.018 7.985 -12.195 1.00 76.88 185 GLN A C 1
ATOM 1381 O O . GLN A 1 185 ? 4.138 7.912 -11.340 1.00 76.88 185 GLN A O 1
ATOM 1386 N N . ALA A 1 186 ? 6.049 8.825 -12.103 1.00 82.81 186 ALA A N 1
ATOM 1387 C CA . ALA A 1 186 ? 6.249 9.748 -10.998 1.00 82.81 186 ALA A CA 1
ATOM 1388 C C . ALA A 1 186 ? 5.087 10.739 -10.887 1.00 82.81 186 ALA A C 1
ATOM 1390 O O . ALA A 1 186 ? 4.606 10.954 -9.784 1.00 82.81 186 ALA A O 1
ATOM 1391 N N . ARG A 1 187 ? 4.567 11.268 -12.006 1.00 84.75 187 ARG A N 1
ATOM 1392 C CA . ARG A 1 187 ? 3.384 12.144 -11.996 1.00 84.75 187 ARG A CA 1
ATOM 1393 C C . ARG A 1 187 ? 2.183 11.478 -11.321 1.00 84.75 187 ARG A C 1
ATOM 1395 O O . ARG A 1 187 ? 1.599 12.069 -10.423 1.00 84.75 187 ARG A O 1
ATOM 1402 N N . ALA A 1 188 ? 1.851 10.248 -11.711 1.00 81.88 188 ALA A N 1
ATOM 1403 C CA . ALA A 1 188 ? 0.739 9.523 -11.098 1.00 81.88 188 ALA A CA 1
ATOM 1404 C C . ALA A 1 188 ? 0.986 9.237 -9.602 1.00 81.88 188 ALA A C 1
ATOM 1406 O O . ALA A 1 188 ? 0.047 9.241 -8.812 1.00 81.88 188 ALA A O 1
ATOM 1407 N N . GLY A 1 189 ? 2.241 8.975 -9.212 1.00 83.00 189 GLY A N 1
ATOM 1408 C CA . GLY A 1 189 ? 2.635 8.835 -7.806 1.00 83.00 189 GLY A CA 1
ATOM 1409 C C . GLY A 1 189 ? 2.458 10.130 -7.011 1.00 83.00 189 GLY A C 1
ATOM 1410 O O . GLY A 1 189 ? 1.882 10.100 -5.930 1.00 83.00 189 GLY A O 1
ATOM 1411 N N . VAL A 1 190 ? 2.883 11.269 -7.569 1.00 88.50 190 VAL A N 1
ATOM 1412 C CA . VAL A 1 190 ? 2.699 12.599 -6.966 1.00 88.50 190 VAL A CA 1
ATOM 1413 C C . VAL A 1 190 ? 1.219 12.914 -6.780 1.00 88.50 190 VAL A C 1
ATOM 1415 O O . VAL A 1 190 ? 0.846 13.320 -5.690 1.00 88.50 190 VAL A O 1
ATOM 1418 N N . GLU A 1 191 ? 0.379 12.694 -7.797 1.00 88.06 191 GLU A N 1
ATOM 1419 C CA . GLU A 1 191 ? -1.068 12.954 -7.713 1.00 88.06 191 GLU A CA 1
ATOM 1420 C C . GLU A 1 191 ? -1.706 12.213 -6.523 1.00 88.06 191 GLU A C 1
ATOM 1422 O O . GLU A 1 191 ? -2.430 12.825 -5.746 1.00 88.06 191 GLU A O 1
ATOM 1427 N N . ARG A 1 192 ? -1.358 10.938 -6.302 1.00 85.12 192 ARG A N 1
ATOM 1428 C CA . ARG A 1 192 ? -1.849 10.159 -5.148 1.00 85.12 192 ARG A CA 1
ATOM 1429 C C . ARG A 1 192 ? -1.284 10.616 -3.807 1.00 85.12 192 ARG A C 1
ATOM 1431 O O . ARG A 1 192 ? -1.983 10.591 -2.802 1.00 85.12 192 ARG A O 1
ATOM 1438 N N . VAL A 1 193 ? -0.001 10.976 -3.762 1.00 88.62 193 VAL A N 1
ATOM 1439 C CA . VAL A 1 193 ? 0.614 11.489 -2.530 1.00 88.62 193 VAL A CA 1
ATOM 1440 C C . VAL A 1 193 ? -0.045 12.809 -2.134 1.00 88.62 193 VAL A C 1
ATOM 1442 O O . VAL A 1 193 ? -0.377 12.985 -0.965 1.00 88.62 193 VAL A O 1
ATOM 1445 N N . LEU A 1 194 ? -0.283 13.697 -3.102 1.00 89.12 194 LEU A N 1
ATOM 1446 C CA . LEU A 1 194 ? -0.985 14.958 -2.880 1.00 89.12 194 LEU A CA 1
ATOM 1447 C C . LEU A 1 194 ? -2.442 14.735 -2.481 1.00 89.12 194 LEU A C 1
ATOM 1449 O O . LEU A 1 194 ? -2.889 15.380 -1.551 1.00 89.12 194 LEU A O 1
ATOM 1453 N N . GLU A 1 195 ? -3.148 13.764 -3.065 1.00 89.94 195 GLU A N 1
ATOM 1454 C CA . GLU A 1 195 ? -4.509 13.407 -2.636 1.00 89.94 195 GLU A CA 1
ATOM 1455 C C . GLU A 1 195 ? -4.583 13.072 -1.135 1.00 89.94 195 GLU A C 1
ATOM 1457 O O . GLU A 1 195 ? -5.534 13.461 -0.465 1.00 89.94 195 GLU A O 1
ATOM 1462 N N . VAL A 1 196 ? -3.567 12.394 -0.588 1.00 89.38 196 VAL A N 1
ATOM 1463 C CA . VAL A 1 196 ? -3.493 12.080 0.850 1.00 89.38 196 VAL A CA 1
ATOM 1464 C C . VAL A 1 196 ? -3.078 13.293 1.686 1.00 89.38 196 VAL A C 1
ATOM 1466 O O . VAL A 1 196 ? -3.608 13.477 2.777 1.00 89.38 196 VAL A O 1
ATOM 1469 N N . ILE A 1 197 ? -2.129 14.106 1.209 1.00 90.00 197 ILE A N 1
ATOM 1470 C CA . ILE A 1 197 ? -1.665 15.314 1.918 1.00 90.00 197 ILE A CA 1
ATOM 1471 C C . ILE A 1 197 ? -2.770 16.376 1.977 1.00 90.00 197 ILE A C 1
ATOM 1473 O O . ILE A 1 197 ? -2.951 17.015 3.010 1.00 90.00 197 ILE A O 1
ATOM 1477 N N . ASP A 1 198 ? -3.515 16.528 0.886 1.00 91.94 198 ASP A N 1
ATOM 1478 C CA . ASP A 1 198 ? -4.592 17.501 0.724 1.00 91.94 198 ASP A CA 1
ATOM 1479 C C . ASP A 1 198 ? -5.939 16.959 1.240 1.00 91.94 198 ASP A C 1
ATOM 1481 O O . ASP A 1 198 ? -6.958 17.656 1.190 1.00 91.94 198 ASP A O 1
ATOM 1485 N N . ALA A 1 199 ? -5.982 15.720 1.744 1.00 90.44 199 ALA A N 1
ATOM 1486 C CA . ALA A 1 199 ? -7.174 15.161 2.362 1.00 90.44 199 ALA A CA 1
ATOM 1487 C C . ALA A 1 199 ? -7.491 15.908 3.664 1.00 90.44 199 ALA A C 1
ATOM 1489 O O . ALA A 1 199 ? -6.680 15.979 4.586 1.00 90.44 199 ALA A O 1
ATOM 1490 N N . HIS A 1 200 ? -8.710 16.432 3.761 1.00 86.62 200 HIS A N 1
ATOM 1491 C CA . HIS A 1 200 ? -9.196 17.090 4.968 1.00 86.62 200 HIS A CA 1
ATOM 1492 C C . HIS A 1 200 ? -10.043 16.108 5.794 1.00 86.62 200 HIS A C 1
ATOM 1494 O O . HIS A 1 200 ? -10.816 15.341 5.208 1.00 86.62 200 HIS A O 1
ATOM 1500 N N . PRO A 1 201 ? -9.948 16.117 7.139 1.00 85.56 201 PRO A N 1
ATOM 1501 C CA . PRO A 1 201 ? -10.826 15.314 7.983 1.00 85.56 201 PRO A CA 1
ATOM 1502 C C . PRO A 1 201 ? -12.292 15.678 7.738 1.00 85.56 201 PRO A C 1
ATOM 1504 O O . PRO A 1 201 ? -12.669 16.846 7.805 1.00 85.56 201 PRO A O 1
ATOM 1507 N N . THR A 1 202 ? -13.132 14.677 7.485 1.00 84.06 202 THR A N 1
ATOM 1508 C CA . THR A 1 202 ? -14.582 14.874 7.326 1.00 84.06 202 THR A CA 1
ATOM 1509 C C . THR A 1 202 ? -15.278 15.177 8.652 1.00 84.06 202 THR A C 1
ATOM 1511 O O . THR A 1 202 ? -16.280 15.884 8.667 1.00 84.06 202 THR A O 1
ATOM 1514 N N . MET A 1 203 ? -14.737 14.678 9.767 1.00 87.69 203 MET A N 1
ATOM 1515 C CA . MET A 1 203 ? -15.222 14.953 11.120 1.00 87.69 203 MET A CA 1
ATOM 1516 C C . MET A 1 203 ? -14.273 15.924 11.817 1.00 87.69 203 MET A C 1
ATOM 1518 O O . MET A 1 203 ? -13.121 15.590 12.100 1.00 87.69 203 MET A O 1
ATOM 1522 N N . VAL A 1 204 ? -14.773 17.123 12.105 1.00 90.62 204 VAL A N 1
ATOM 1523 C CA . VAL A 1 204 ? -14.061 18.144 12.879 1.00 90.62 204 VAL A CA 1
ATOM 1524 C C . VAL A 1 204 ? -14.528 18.076 14.333 1.00 90.62 204 VAL A C 1
ATOM 1526 O O . VAL A 1 204 ? -15.721 17.895 14.602 1.00 90.62 204 VAL A O 1
ATOM 1529 N N . SER A 1 205 ? -13.582 18.193 15.268 1.00 92.62 205 SER A N 1
ATOM 1530 C CA . SER A 1 205 ? -13.883 18.229 16.703 1.00 92.62 205 SER A CA 1
ATOM 1531 C C . SER A 1 205 ? -14.754 19.437 17.028 1.00 92.62 205 SER A C 1
ATOM 1533 O O . SER A 1 205 ? -14.512 20.532 16.516 1.00 92.62 205 SER A O 1
ATOM 1535 N N . GLY A 1 206 ? -15.751 19.238 17.887 1.00 92.94 206 GLY A N 1
ATOM 1536 C CA . GLY A 1 206 ? -16.463 20.347 18.498 1.00 92.94 206 GLY A CA 1
ATOM 1537 C C . GLY A 1 206 ? -15.589 21.069 19.527 1.00 92.94 206 GLY A C 1
ATOM 1538 O O . GLY A 1 206 ? -14.442 20.694 19.774 1.00 92.94 206 GLY A O 1
ATOM 1539 N N . SER A 1 207 ? -16.131 22.127 20.123 1.00 94.50 207 SER A N 1
ATOM 1540 C CA . SER A 1 207 ? -15.431 22.940 21.127 1.00 94.50 207 SER A CA 1
ATOM 1541 C C . SER A 1 207 ? -16.106 22.927 22.495 1.00 94.50 207 SER A C 1
ATOM 1543 O O . SER A 1 207 ? -15.588 23.539 23.430 1.00 94.50 207 SER A O 1
ATOM 1545 N N . ALA A 1 208 ? -17.279 22.302 22.624 1.00 94.69 208 ALA A N 1
ATOM 1546 C CA . ALA A 1 208 ? -17.987 22.261 23.893 1.00 94.69 208 ALA A CA 1
ATOM 1547 C C . ALA A 1 208 ? -17.240 21.344 24.877 1.00 94.69 208 ALA A C 1
ATOM 1549 O O . ALA A 1 208 ? -16.842 20.234 24.506 1.00 94.69 208 ALA A O 1
ATOM 1550 N N . PRO A 1 209 ? -17.035 21.777 26.133 1.00 93.81 209 PRO A N 1
ATOM 1551 C CA . PRO A 1 209 ? -16.442 20.915 27.140 1.00 93.81 209 PRO A CA 1
ATOM 1552 C C . PRO A 1 209 ? -17.401 19.774 27.482 1.00 93.81 209 PRO A C 1
ATOM 1554 O O . PRO A 1 209 ? -18.623 19.928 27.427 1.00 93.81 209 PRO A O 1
ATOM 1557 N N . LEU A 1 210 ? -16.838 18.642 27.899 1.00 93.75 210 LEU A N 1
ATOM 1558 C CA . LEU A 1 210 ? -17.637 17.569 28.469 1.00 93.75 210 LEU A CA 1
ATOM 1559 C C . LEU A 1 210 ? -18.295 18.059 29.776 1.00 93.75 210 LEU A C 1
ATOM 1561 O O . LEU A 1 210 ? -17.594 18.640 30.614 1.00 93.75 210 LEU A O 1
ATOM 1565 N N . PRO A 1 211 ? -19.610 17.847 29.976 1.00 92.56 211 PRO A N 1
ATOM 1566 C CA . PRO A 1 211 ? -20.273 18.220 31.220 1.00 92.56 211 PRO A CA 1
ATOM 1567 C C . PRO A 1 211 ? -19.624 17.551 32.438 1.00 92.56 211 PRO A C 1
ATOM 1569 O O . PRO A 1 211 ? -19.099 16.442 32.360 1.00 92.56 211 PRO A O 1
ATOM 1572 N N . ALA A 1 212 ? -19.655 18.231 33.583 1.00 89.94 212 ALA A N 1
ATOM 1573 C CA . ALA A 1 212 ? -19.131 17.676 34.824 1.00 89.94 212 ALA A CA 1
ATOM 1574 C C . ALA A 1 212 ? -20.137 16.716 35.478 1.00 89.94 212 ALA A C 1
ATOM 1576 O O . ALA A 1 212 ? -21.347 16.926 35.416 1.00 89.94 212 ALA A O 1
ATOM 1577 N N . GLY A 1 213 ? -19.616 15.720 36.196 1.00 89.19 213 GLY A N 1
ATOM 1578 C CA . GLY A 1 213 ? -20.416 14.781 36.978 1.00 89.19 213 GLY A CA 1
ATOM 1579 C C . GLY A 1 213 ? -20.842 13.531 36.200 1.00 89.19 213 GLY A C 1
ATOM 1580 O O . GLY A 1 213 ? -20.319 13.262 35.121 1.00 89.19 213 GLY A O 1
ATOM 1581 N N . PRO A 1 214 ? -21.743 12.719 36.776 1.00 90.12 214 PRO A N 1
ATOM 1582 C CA . PRO A 1 214 ? -22.242 11.510 36.133 1.00 90.12 214 PRO A CA 1
ATOM 1583 C C . PRO A 1 214 ? -23.016 11.853 34.851 1.00 90.12 214 PRO A C 1
ATOM 1585 O O . PRO A 1 214 ? -23.939 12.666 34.877 1.00 90.12 214 PRO A O 1
ATOM 1588 N N . LEU A 1 215 ? -22.632 11.241 33.731 1.00 93.75 215 LEU A N 1
ATOM 1589 C CA . LEU A 1 215 ? -23.149 11.576 32.403 1.00 93.75 215 LEU A CA 1
ATOM 1590 C C . LEU A 1 215 ? -24.271 10.626 31.987 1.00 93.75 215 LEU A C 1
ATOM 1592 O O . LEU A 1 215 ? -24.137 9.409 32.096 1.00 93.75 215 LEU A O 1
ATOM 1596 N N . THR A 1 216 ? -25.356 11.193 31.469 1.00 96.31 216 THR A N 1
ATOM 1597 C CA . THR A 1 216 ? -26.404 10.455 30.757 1.00 96.31 216 THR A CA 1
ATOM 1598 C C . THR A 1 216 ? -25.962 10.149 29.332 1.00 96.31 216 THR A C 1
ATOM 1600 O O . THR A 1 216 ? -25.230 10.934 28.728 1.00 96.31 216 THR A O 1
ATOM 1603 N N . VAL A 1 217 ? -26.434 9.039 28.772 1.00 97.12 217 VAL A N 1
ATOM 1604 C CA . VAL A 1 217 ? -26.256 8.712 27.350 1.00 97.12 217 VAL A CA 1
ATOM 1605 C C . VAL A 1 217 ? -27.625 8.621 26.699 1.00 97.12 217 VAL A C 1
ATOM 1607 O O . VAL A 1 217 ? -28.496 7.910 27.192 1.00 97.12 217 VAL A O 1
ATOM 1610 N N . GLU A 1 218 ? -27.821 9.328 25.593 1.00 97.75 218 GLU A N 1
ATOM 1611 C CA . GLU A 1 218 ? -29.103 9.380 24.895 1.00 97.75 218 GLU A CA 1
ATOM 1612 C C . GLU A 1 218 ? -28.904 9.267 23.384 1.00 97.75 218 GLU A C 1
ATOM 1614 O O . GLU A 1 218 ? -28.074 9.958 22.797 1.00 97.75 218 GLU A O 1
ATOM 1619 N N . LEU A 1 219 ? -29.677 8.391 22.752 1.00 98.12 219 LEU A N 1
ATOM 1620 C CA . LEU A 1 219 ? -29.921 8.406 21.317 1.00 98.12 219 LEU A CA 1
ATOM 1621 C C . LEU A 1 219 ? -31.354 8.896 21.119 1.00 98.12 219 LEU A C 1
ATOM 1623 O O . LEU A 1 219 ? -32.272 8.379 21.755 1.00 98.12 219 LEU A O 1
ATOM 1627 N N . ASP A 1 220 ? -31.524 9.874 20.240 1.00 97.75 220 ASP A N 1
ATOM 1628 C CA . ASP A 1 220 ? -32.797 10.523 19.939 1.00 97.75 220 ASP A CA 1
ATOM 1629 C C . ASP A 1 220 ? -33.068 10.417 18.431 1.00 97.75 220 ASP A C 1
ATOM 1631 O O . ASP A 1 220 ? -32.409 11.082 17.625 1.00 97.75 220 ASP A O 1
ATOM 1635 N N . ASP A 1 221 ? -33.976 9.506 18.064 1.00 97.31 221 ASP A N 1
ATOM 1636 C CA . ASP A 1 221 ? -34.413 9.205 16.693 1.00 97.31 221 ASP A CA 1
ATOM 1637 C C . ASP A 1 221 ? -33.249 8.939 15.716 1.00 97.31 221 ASP A C 1
ATOM 1639 O O . ASP A 1 221 ? -33.195 9.418 14.579 1.00 97.31 221 ASP A O 1
ATOM 1643 N N . VAL A 1 222 ? -32.255 8.173 16.176 1.00 97.56 222 VAL A N 1
ATOM 1644 C CA . VAL A 1 222 ? -30.995 7.990 15.451 1.00 97.56 222 VAL A CA 1
ATOM 1645 C C . VAL A 1 222 ? -31.178 7.088 14.237 1.00 97.56 222 VAL A C 1
ATOM 1647 O O . VAL A 1 222 ? -31.558 5.919 14.341 1.00 97.56 222 VAL A O 1
ATOM 1650 N N . THR A 1 223 ? -30.801 7.616 13.075 1.00 96.25 223 THR A N 1
ATOM 1651 C CA . THR A 1 223 ? -30.678 6.865 11.823 1.00 96.25 223 THR A CA 1
ATOM 1652 C C . THR A 1 223 ? -29.227 6.881 11.362 1.00 96.25 223 THR A C 1
ATOM 1654 O O . THR A 1 223 ? -28.596 7.936 11.302 1.00 96.25 223 THR A O 1
ATOM 1657 N N . PHE A 1 224 ? -28.682 5.714 11.026 1.00 95.88 224 PHE A N 1
ATOM 1658 C CA . PHE A 1 224 ? -27.282 5.563 10.626 1.00 95.88 224 PHE A CA 1
ATOM 1659 C C . PHE A 1 224 ? -27.112 4.416 9.633 1.00 95.88 224 PHE A C 1
ATOM 1661 O O . PHE A 1 224 ? -27.707 3.357 9.813 1.00 95.88 224 PHE A O 1
ATOM 1668 N N . GLY A 1 225 ? -26.256 4.590 8.628 1.00 92.69 225 GLY A N 1
ATOM 1669 C CA . GLY A 1 225 ? -25.802 3.530 7.730 1.00 92.69 225 GLY A CA 1
ATOM 1670 C C . GLY A 1 225 ? -24.429 3.858 7.147 1.00 92.69 225 GLY A C 1
ATOM 1671 O O . GLY A 1 225 ? -24.083 5.027 7.002 1.00 92.69 225 GLY A O 1
ATOM 1672 N N . HIS A 1 226 ? -23.645 2.828 6.819 1.00 87.88 226 HIS A N 1
ATOM 1673 C CA . HIS A 1 226 ? -22.328 3.012 6.194 1.00 87.88 226 HIS A CA 1
ATOM 1674 C C . HIS A 1 226 ? -22.436 3.508 4.745 1.00 87.88 226 HIS A C 1
ATOM 1676 O O . HIS A 1 226 ? -21.604 4.295 4.304 1.00 87.88 226 HIS A O 1
ATOM 1682 N N . ASP A 1 227 ? -23.486 3.079 4.039 1.00 86.25 227 ASP A N 1
ATOM 1683 C CA . ASP A 1 227 ? -23.775 3.469 2.663 1.00 86.25 227 ASP A CA 1
ATOM 1684 C C . ASP A 1 227 ? -25.051 4.312 2.597 1.00 86.25 227 ASP A C 1
ATOM 1686 O O . ASP A 1 227 ? -26.049 4.039 3.277 1.00 86.25 227 ASP A O 1
ATOM 1690 N N . ALA A 1 228 ? -25.055 5.304 1.707 1.00 79.25 228 ALA A N 1
ATOM 1691 C CA . ALA A 1 228 ? -26.239 6.109 1.444 1.00 79.25 228 ALA A CA 1
ATOM 1692 C C . ALA A 1 228 ? -27.423 5.224 1.004 1.00 79.25 228 ALA A C 1
ATOM 1694 O O . ALA A 1 228 ? -27.308 4.397 0.099 1.00 79.25 228 ALA A O 1
ATOM 1695 N N . GLY A 1 229 ? -28.580 5.406 1.646 1.00 80.25 229 GLY A N 1
ATOM 1696 C CA . GLY A 1 229 ? -29.812 4.677 1.324 1.00 80.25 229 GLY A CA 1
ATOM 1697 C C . GLY A 1 229 ? -29.918 3.265 1.913 1.00 80.25 229 GLY A C 1
ATOM 1698 O O . GLY A 1 229 ? -30.904 2.581 1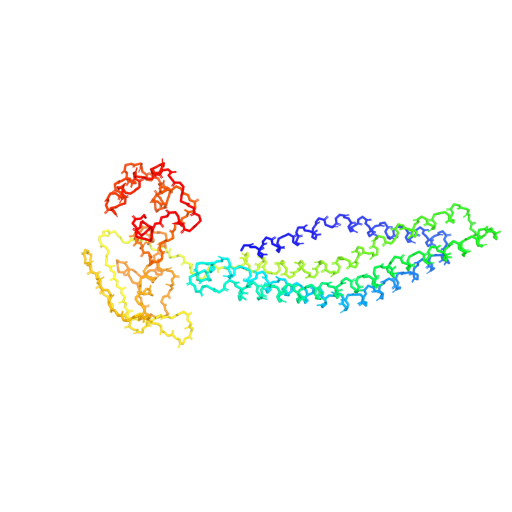.643 1.00 80.25 229 GLY A O 1
ATOM 1699 N N . ARG A 1 230 ? -28.950 2.821 2.727 1.00 88.69 230 ARG A N 1
ATOM 1700 C CA . ARG A 1 230 ? -29.002 1.535 3.443 1.00 88.69 230 ARG A CA 1
ATOM 1701 C C . ARG A 1 230 ? -28.806 1.744 4.949 1.00 88.69 230 ARG A C 1
ATOM 1703 O O . ARG A 1 230 ? -27.703 1.524 5.453 1.00 88.69 230 ARG A O 1
ATOM 1710 N N . PRO A 1 231 ? -29.849 2.195 5.674 1.00 90.19 231 PRO A N 1
ATOM 1711 C CA . PRO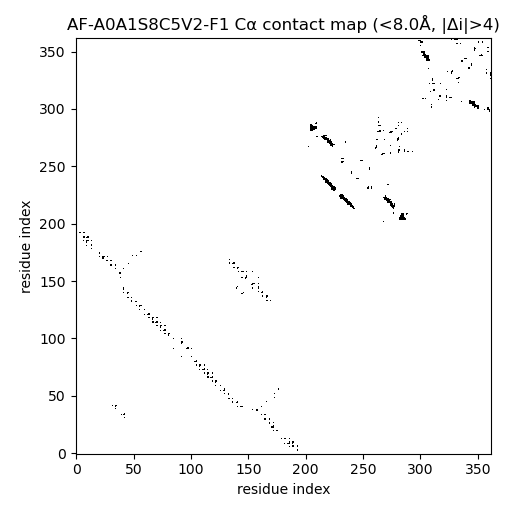 A 1 231 ? -29.749 2.391 7.113 1.00 90.19 231 PRO A CA 1
ATOM 1712 C C . PRO A 1 231 ? -29.549 1.049 7.831 1.00 90.19 231 PRO A C 1
ATOM 1714 O O . PRO A 1 231 ? -30.266 0.081 7.586 1.00 90.19 231 PRO A O 1
ATOM 1717 N N . VAL A 1 232 ? -28.565 1.013 8.726 1.00 94.38 232 VAL A N 1
ATOM 1718 C CA . VAL A 1 232 ? -28.328 -0.052 9.711 1.00 94.38 232 VAL A CA 1
ATOM 1719 C C . VAL A 1 232 ? -29.149 0.208 10.978 1.00 94.38 232 VAL A C 1
ATOM 1721 O O . VAL A 1 232 ? -29.691 -0.724 11.564 1.00 94.38 232 VAL A O 1
ATOM 1724 N N . LEU A 1 233 ? -29.265 1.477 11.380 1.00 95.56 233 LEU A N 1
ATOM 1725 C CA . LEU A 1 233 ? -30.153 1.960 12.438 1.00 95.56 233 LEU A CA 1
ATOM 1726 C C . LEU A 1 233 ? -31.218 2.856 11.805 1.00 95.56 233 LEU A C 1
ATOM 1728 O O . LEU A 1 233 ? -30.881 3.679 10.953 1.00 95.56 233 LEU A O 1
ATOM 1732 N N . ALA A 1 234 ? -32.474 2.712 12.225 1.00 94.88 234 ALA A N 1
ATOM 1733 C CA . ALA A 1 234 ? -33.600 3.495 11.722 1.00 94.88 234 ALA A CA 1
ATOM 1734 C C . ALA A 1 234 ? -34.480 3.957 12.892 1.00 94.88 234 ALA A C 1
ATOM 1736 O O . ALA A 1 234 ? -35.207 3.147 13.463 1.00 94.88 234 ALA A O 1
ATOM 1737 N N . GLY A 1 235 ? -34.377 5.241 13.247 1.00 95.12 235 GLY A N 1
ATOM 1738 C CA . GLY A 1 235 ? -35.154 5.867 14.325 1.00 95.12 235 GLY A CA 1
ATOM 1739 C C . GLY A 1 235 ? -34.927 5.253 15.710 1.00 95.12 235 GLY A C 1
ATOM 1740 O O . GLY A 1 235 ? -35.874 4.979 16.445 1.00 95.12 235 GLY A O 1
ATOM 1741 N N . VAL A 1 236 ? -33.673 4.950 16.056 1.00 96.44 236 VAL A N 1
ATOM 1742 C CA . VAL A 1 236 ? -33.335 4.337 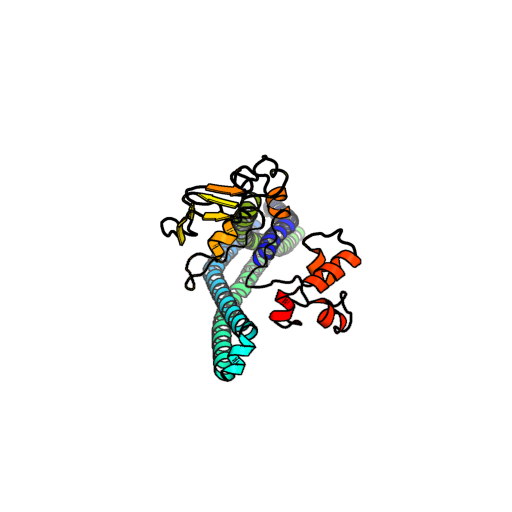17.347 1.00 96.44 236 VAL A CA 1
ATOM 1743 C C . VAL A 1 236 ? -33.301 5.403 18.435 1.00 96.44 236 VAL A C 1
ATOM 1745 O O . VAL A 1 236 ? -32.451 6.292 18.400 1.00 96.44 236 VAL A O 1
ATOM 1748 N N . SER A 1 237 ? -34.170 5.247 19.434 1.00 97.25 237 SER A N 1
ATOM 1749 C CA . SER A 1 237 ? -34.171 6.070 20.643 1.00 97.25 237 SER A CA 1
ATOM 1750 C C . SER A 1 237 ? -33.909 5.222 21.882 1.00 97.25 237 SER A C 1
ATOM 1752 O O . SER A 1 237 ? -34.577 4.212 22.105 1.00 97.25 237 SER A O 1
ATOM 1754 N N . LEU A 1 238 ? -32.938 5.629 22.696 1.00 96.44 238 LEU A N 1
ATOM 1755 C CA . LEU A 1 238 ? -32.651 5.016 23.994 1.00 96.44 238 LEU A CA 1
ATOM 1756 C C . LEU A 1 238 ? -32.036 6.047 24.931 1.00 96.44 238 LEU A C 1
ATOM 1758 O O . LEU A 1 238 ? -31.374 6.977 24.483 1.00 96.44 238 LEU A O 1
ATOM 1762 N N . ARG A 1 239 ? -32.214 5.853 26.233 1.00 97.19 239 ARG A N 1
ATOM 1763 C CA . ARG A 1 239 ? -31.629 6.707 27.262 1.00 97.19 239 ARG A CA 1
ATOM 1764 C C . ARG A 1 239 ? -31.104 5.843 28.402 1.00 97.19 239 ARG A C 1
ATOM 1766 O O . ARG A 1 239 ? -31.782 4.904 28.805 1.00 97.19 239 ARG A O 1
ATOM 1773 N N . ILE A 1 240 ? -29.894 6.145 28.857 1.00 97.12 240 ILE A N 1
ATOM 1774 C CA . ILE A 1 240 ? -29.174 5.435 29.916 1.00 97.12 240 ILE A CA 1
ATOM 1775 C C . ILE A 1 240 ? -28.820 6.466 30.983 1.00 97.12 240 ILE A C 1
ATOM 1777 O O . ILE A 1 240 ? -28.102 7.435 30.701 1.00 97.12 240 ILE A O 1
ATOM 1781 N N . GLU A 1 241 ? -29.346 6.275 32.189 1.00 97.31 241 GLU A N 1
ATOM 1782 C CA . GLU A 1 241 ? -29.052 7.141 33.327 1.00 97.31 241 GLU A CA 1
ATOM 1783 C C . GLU A 1 241 ? -27.708 6.768 33.977 1.00 97.31 241 GLU A C 1
ATOM 1785 O O . GLU A 1 241 ? -27.212 5.644 33.825 1.00 97.31 241 GLU A O 1
ATOM 1790 N N . PRO A 1 242 ? -27.066 7.693 34.711 1.00 96.00 242 PRO A N 1
ATOM 1791 C CA . PRO A 1 242 ? -25.768 7.413 35.294 1.00 96.00 242 PRO A CA 1
ATOM 1792 C C . PRO A 1 242 ? -25.830 6.261 36.304 1.00 96.00 242 PRO A C 1
ATOM 1794 O O . PRO A 1 242 ? -26.645 6.260 37.224 1.00 96.00 242 PRO A O 1
ATOM 1797 N N . GLY A 1 243 ? -24.927 5.292 36.146 1.00 94.69 243 GLY A N 1
ATOM 1798 C CA . GLY A 1 243 ? -24.884 4.076 36.963 1.00 94.69 243 GLY A CA 1
ATOM 1799 C C . GLY A 1 243 ? -25.765 2.936 36.444 1.00 94.69 243 GLY A C 1
ATOM 1800 O O . GLY A 1 243 ? -25.663 1.820 36.954 1.00 94.69 243 GLY A O 1
ATOM 1801 N N . GLU A 1 244 ? -26.585 3.168 35.417 1.00 96.69 244 GLU A N 1
ATOM 1802 C CA . GLU A 1 244 ? -27.340 2.100 34.769 1.00 96.69 244 GLU A CA 1
ATOM 1803 C C . GLU A 1 244 ? -26.457 1.263 33.840 1.00 96.69 244 GLU A C 1
ATOM 1805 O O . GLU A 1 244 ? -25.507 1.740 33.220 1.00 96.69 244 GLU A O 1
ATOM 1810 N N . THR A 1 245 ? -26.798 -0.020 33.725 1.00 95.38 245 THR A N 1
ATOM 1811 C CA . THR A 1 245 ? -26.182 -0.939 32.765 1.00 95.38 245 THR A CA 1
ATOM 1812 C C . THR A 1 245 ? -27.241 -1.396 31.773 1.00 95.38 245 THR A C 1
ATOM 1814 O O . THR A 1 245 ? -28.184 -2.094 32.144 1.00 95.38 245 THR A O 1
ATOM 1817 N N . LEU A 1 246 ? -27.074 -1.025 30.503 1.00 95.19 246 LEU A N 1
ATOM 1818 C CA . LEU A 1 246 ? -27.951 -1.447 29.414 1.00 95.19 246 LEU A CA 1
ATOM 1819 C C . LEU A 1 246 ? -27.343 -2.637 28.663 1.00 95.19 246 LEU A C 1
ATOM 1821 O O . LEU A 1 246 ? -26.213 -2.567 28.182 1.00 95.19 246 LEU A O 1
ATOM 1825 N N . ALA A 1 247 ? -28.124 -3.702 28.491 1.00 95.38 247 ALA A N 1
ATOM 1826 C CA . ALA A 1 247 ? -27.772 -4.824 27.627 1.00 95.38 247 ALA A CA 1
ATOM 1827 C C . ALA A 1 247 ? -28.529 -4.733 26.293 1.00 95.38 247 ALA A C 1
ATOM 1829 O O . ALA A 1 247 ? -29.755 -4.829 26.256 1.00 95.38 247 ALA A O 1
ATOM 1830 N N . LEU A 1 248 ? -27.798 -4.585 25.185 1.00 93.69 248 LEU A N 1
ATOM 1831 C CA . LEU A 1 248 ? -28.365 -4.612 23.834 1.00 93.69 248 LEU A CA 1
ATOM 1832 C C . LEU A 1 248 ? -28.373 -6.045 23.291 1.00 93.69 248 LEU A C 1
ATOM 1834 O O . LEU A 1 248 ? -27.320 -6.629 23.035 1.00 93.69 248 LEU A O 1
ATOM 1838 N N . VAL A 1 249 ? -29.564 -6.601 23.069 1.00 94.81 249 VAL A N 1
ATOM 1839 C CA . VAL A 1 249 ? -29.749 -7.977 22.582 1.00 94.81 249 VAL A CA 1
ATOM 1840 C C . VAL A 1 249 ? -30.416 -7.962 21.209 1.00 94.81 249 VAL A C 1
ATOM 1842 O O . VAL A 1 249 ? -31.339 -7.196 20.957 1.00 94.81 249 VAL A O 1
ATOM 1845 N N . GLY A 1 250 ? -29.945 -8.815 20.302 1.00 92.94 250 GLY A N 1
ATOM 1846 C CA . GLY A 1 250 ? -30.499 -8.942 18.956 1.00 92.94 250 GLY A CA 1
ATOM 1847 C C . GLY A 1 250 ? -29.672 -9.879 18.085 1.00 92.94 250 GLY A C 1
ATOM 1848 O O . GLY A 1 250 ? -28.531 -10.205 18.427 1.00 92.94 250 GLY A O 1
ATOM 1849 N N . SER A 1 251 ? -30.221 -10.288 16.941 1.00 92.81 251 SER A N 1
ATOM 1850 C CA . SER A 1 251 ? -29.549 -11.172 15.978 1.00 92.81 251 SER A CA 1
ATOM 1851 C C . SER A 1 251 ? -28.230 -10.588 15.457 1.00 92.81 251 SER A C 1
ATOM 1853 O O . SER A 1 251 ? -27.985 -9.383 15.540 1.00 92.81 251 SER A O 1
ATOM 1855 N N . SER A 1 252 ? -27.357 -11.423 14.889 1.00 89.38 252 SER A N 1
ATOM 1856 C CA . SER A 1 252 ? -26.174 -10.910 14.183 1.00 89.38 252 SER A CA 1
ATOM 1857 C C . SER A 1 252 ? -26.590 -9.913 13.089 1.00 89.38 252 SER A C 1
ATOM 1859 O O . SER A 1 252 ? -27.642 -10.076 12.469 1.00 89.38 252 SER A O 1
ATOM 1861 N N . GLY A 1 253 ? -25.816 -8.839 12.915 1.00 86.25 253 GLY A N 1
ATOM 1862 C CA . GLY A 1 253 ? -26.117 -7.768 11.956 1.00 86.25 253 GLY A CA 1
ATOM 1863 C C . GLY A 1 253 ? -27.213 -6.775 12.371 1.00 86.25 253 GLY A C 1
ATOM 1864 O O . GLY A 1 253 ? -27.492 -5.853 11.618 1.00 86.25 253 GLY A O 1
ATOM 1865 N N . SER A 1 254 ? -27.803 -6.888 13.567 1.00 90.06 254 SER A N 1
ATOM 1866 C CA . SER A 1 254 ? -28.886 -5.995 14.022 1.00 90.06 254 SER A CA 1
ATOM 1867 C C . SER A 1 254 ? -28.457 -4.561 14.405 1.00 90.06 254 SER A C 1
ATOM 1869 O O . SER A 1 254 ? -29.223 -3.863 15.058 1.00 90.06 254 SER A O 1
ATOM 1871 N N . GLY A 1 255 ? -27.221 -4.142 14.112 1.00 91.56 255 GLY A N 1
ATOM 1872 C CA . GLY A 1 255 ? -26.731 -2.784 14.408 1.00 91.56 255 GLY A CA 1
ATOM 1873 C C . GLY A 1 255 ? -26.204 -2.524 15.830 1.00 91.56 255 GLY A C 1
ATOM 1874 O O . GLY A 1 255 ? -25.856 -1.390 16.143 1.00 91.56 255 GLY A O 1
ATOM 1875 N N . LYS A 1 256 ? -26.074 -3.544 16.695 1.00 93.94 256 LYS A N 1
ATOM 1876 C CA . LYS A 1 256 ? -25.564 -3.385 18.081 1.00 93.94 256 LYS A CA 1
ATOM 1877 C C . LYS A 1 256 ? -24.202 -2.683 18.141 1.00 93.94 256 LYS A C 1
ATOM 1879 O O . LYS A 1 256 ? -24.043 -1.696 18.851 1.00 93.94 256 LYS A O 1
ATOM 1884 N N . SER A 1 257 ? -23.238 -3.158 17.354 1.00 92.19 257 SER A N 1
ATOM 1885 C CA . SER A 1 257 ? -21.896 -2.567 17.298 1.00 92.19 257 SER A CA 1
ATOM 1886 C C . SER A 1 257 ? -21.912 -1.162 16.688 1.00 92.19 257 SER A C 1
ATOM 1888 O O . SER A 1 257 ? -21.073 -0.333 17.037 1.00 92.19 257 SER A O 1
ATOM 1890 N N . SER A 1 258 ? -22.892 -0.858 15.826 1.00 93.50 258 SER A N 1
ATOM 1891 C CA . SER A 1 258 ? -23.086 0.485 15.273 1.00 93.50 258 SER A CA 1
ATOM 1892 C C . SER A 1 258 ? -23.528 1.471 16.353 1.00 93.50 258 SER A C 1
ATOM 1894 O O . SER A 1 258 ? -22.959 2.552 16.422 1.00 93.50 258 SER A O 1
ATOM 1896 N N . VAL A 1 259 ? -24.446 1.084 17.250 1.00 94.00 259 VAL A N 1
ATOM 1897 C CA . VAL A 1 259 ? -24.830 1.914 18.411 1.00 94.00 259 VAL A CA 1
ATOM 1898 C C . VAL A 1 259 ? -23.605 2.260 19.261 1.00 94.00 259 VAL A C 1
ATOM 1900 O O . VAL A 1 259 ? -23.377 3.428 19.562 1.00 94.00 259 VAL A O 1
ATOM 1903 N N . VAL A 1 260 ? -22.771 1.265 19.581 1.00 92.56 260 VAL A N 1
ATOM 1904 C CA . VAL A 1 260 ? -21.547 1.469 20.380 1.00 92.56 260 VAL A CA 1
ATOM 1905 C C . VAL A 1 260 ? -20.542 2.377 19.662 1.00 92.56 260 VAL A C 1
ATOM 1907 O O . VAL A 1 260 ? -19.907 3.206 20.304 1.00 92.56 260 VAL A O 1
ATOM 1910 N N . SER A 1 261 ? -20.422 2.271 18.336 1.00 93.00 261 SER A N 1
ATOM 1911 C CA . SER A 1 261 ? -19.458 3.050 17.538 1.00 93.00 261 SER A CA 1
ATOM 1912 C C . SER A 1 261 ? -19.826 4.533 17.390 1.00 93.00 261 SER A C 1
ATOM 1914 O O . SER A 1 261 ? -18.949 5.360 17.127 1.00 93.00 261 SER A O 1
ATOM 1916 N N . LEU A 1 262 ? -21.104 4.882 17.561 1.00 95.31 262 LEU A N 1
ATOM 1917 C CA . LEU A 1 262 ? -21.575 6.268 17.498 1.00 95.31 262 LEU A CA 1
ATOM 1918 C C . LEU A 1 262 ? -21.249 7.060 18.775 1.00 95.31 262 LEU A C 1
ATOM 1920 O O . LEU A 1 262 ? -21.031 8.265 18.697 1.00 95.31 262 LEU A O 1
ATOM 1924 N N . LEU A 1 263 ? -21.146 6.397 19.933 1.00 94.62 263 LEU A N 1
ATOM 1925 C CA . LEU A 1 263 ? -20.853 7.044 21.222 1.00 94.62 263 LEU A CA 1
ATOM 1926 C C . LEU A 1 263 ? -19.485 7.756 21.269 1.00 94.62 263 LEU A C 1
ATOM 1928 O O . LEU A 1 263 ? -19.454 8.933 21.620 1.00 94.62 263 LEU A O 1
ATOM 1932 N N . PRO A 1 264 ? -18.355 7.130 20.875 1.00 93.94 264 PRO A N 1
ATOM 1933 C CA . PRO A 1 264 ? -17.059 7.809 20.773 1.00 93.94 264 PRO A CA 1
ATOM 1934 C C . PRO A 1 264 ? -16.916 8.636 19.484 1.00 93.94 264 PRO A C 1
ATOM 1936 O O . PRO A 1 264 ? -15.809 9.087 19.159 1.00 93.94 264 PRO A O 1
ATOM 1939 N N . ARG A 1 265 ? -18.012 8.795 18.725 1.00 94.88 265 ARG A N 1
ATOM 1940 C CA . ARG A 1 265 ? -18.067 9.493 17.441 1.00 94.88 265 ARG A CA 1
ATOM 1941 C C . ARG A 1 265 ? -17.011 8.969 16.460 1.00 94.88 265 ARG A C 1
ATOM 1943 O O . ARG A 1 265 ? -16.165 9.716 15.967 1.00 94.88 265 ARG A O 1
ATOM 1950 N N . PHE A 1 266 ? -16.997 7.653 16.221 1.00 92.88 266 PHE A N 1
ATOM 1951 C CA . PHE A 1 266 ? -16.251 7.087 15.082 1.00 92.88 266 PHE A CA 1
ATOM 1952 C C . PHE A 1 266 ? -16.977 7.323 13.758 1.00 92.88 266 PHE A C 1
ATOM 1954 O O . PHE A 1 266 ? -16.348 7.344 12.703 1.00 92.88 266 PHE A O 1
ATOM 1961 N N . TYR A 1 267 ? -18.288 7.534 13.842 1.00 93.56 267 TYR A N 1
ATOM 1962 C CA . TYR A 1 267 ? -19.143 7.973 12.756 1.00 93.56 267 TYR A CA 1
ATOM 1963 C C . TYR A 1 267 ? -20.128 9.010 13.294 1.00 93.56 267 TYR A C 1
ATOM 1965 O O . TYR A 1 267 ? -20.502 8.953 14.468 1.00 93.56 267 TYR A O 1
ATOM 1973 N N . ASP A 1 268 ? -20.576 9.915 12.428 1.00 93.50 268 ASP A N 1
ATOM 1974 C CA . ASP A 1 268 ? -21.723 10.771 12.713 1.00 93.50 268 ASP A CA 1
ATOM 1975 C C . ASP A 1 268 ? -23.020 10.047 12.322 1.00 93.50 268 ASP A C 1
ATOM 1977 O O . ASP A 1 268 ? -23.081 9.329 11.317 1.00 93.50 268 ASP A O 1
ATOM 1981 N N . ALA A 1 269 ? -24.073 10.239 13.117 1.00 94.25 269 ALA A N 1
ATOM 1982 C CA . ALA A 1 269 ? -25.408 9.785 12.751 1.00 94.25 269 ALA A CA 1
ATOM 1983 C C . ALA A 1 269 ? -25.888 10.520 11.487 1.00 94.25 269 ALA A C 1
ATOM 1985 O O . ALA A 1 269 ? -25.661 11.720 11.324 1.00 94.25 269 ALA A O 1
ATOM 1986 N N . THR A 1 270 ? -26.579 9.807 10.596 1.00 93.12 270 THR A N 1
ATOM 1987 C CA . THR A 1 270 ? -27.142 10.388 9.367 1.00 93.12 270 THR A CA 1
ATOM 1988 C C . THR A 1 270 ? -28.329 11.301 9.677 1.00 93.12 270 THR A C 1
ATOM 1990 O O . THR A 1 270 ? -28.497 12.333 9.034 1.00 93.12 270 THR A O 1
ATOM 1993 N N . ALA A 1 271 ? -29.142 10.928 10.668 1.00 94.50 271 ALA A N 1
ATOM 1994 C CA . ALA A 1 271 ? -30.207 11.752 11.231 1.00 94.50 271 ALA A CA 1
ATOM 1995 C C . ALA A 1 271 ? -30.376 11.453 12.730 1.00 94.50 271 ALA A C 1
ATOM 1997 O O . ALA A 1 271 ? -29.895 10.425 13.215 1.00 94.50 271 ALA A O 1
ATOM 1998 N N . GLY A 1 272 ? -31.056 12.354 13.439 1.00 96.25 272 GLY A N 1
ATOM 1999 C CA . GLY A 1 272 ? -31.200 12.305 14.894 1.00 96.25 272 GLY A CA 1
ATOM 2000 C C . GLY A 1 272 ? -30.007 12.916 15.635 1.00 96.25 272 GLY A C 1
ATOM 2001 O O . GLY A 1 272 ? -29.199 13.662 15.061 1.00 96.25 272 GLY A O 1
ATOM 2002 N N . ALA A 1 273 ? -29.914 12.610 16.926 1.00 97.31 273 ALA A N 1
ATOM 2003 C CA . ALA A 1 273 ? -28.859 13.098 17.808 1.00 97.31 273 ALA A CA 1
ATOM 2004 C C . ALA A 1 273 ? -28.349 11.993 18.738 1.00 97.31 273 ALA A C 1
ATOM 2006 O O . ALA A 1 273 ? -29.119 11.184 19.253 1.00 97.31 273 ALA A O 1
ATOM 2007 N N . VAL A 1 274 ? -27.038 11.988 18.973 1.00 98.00 274 VAL A N 1
ATOM 2008 C CA . VAL A 1 274 ? -26.395 11.167 20.006 1.00 98.00 274 VAL A CA 1
ATOM 2009 C C . VAL A 1 274 ? -25.856 12.139 21.039 1.00 98.00 274 VAL A C 1
ATOM 2011 O O . VAL A 1 274 ? -25.031 12.986 20.700 1.00 98.00 274 VAL A O 1
ATOM 2014 N N . ARG A 1 275 ? -26.340 12.062 22.277 1.00 97.62 275 ARG A N 1
ATOM 2015 C CA . ARG A 1 275 ? -26.017 13.011 23.343 1.00 97.62 275 ARG A CA 1
ATOM 2016 C C . ARG A 1 275 ? -25.319 12.322 24.509 1.00 97.62 275 ARG A C 1
ATOM 2018 O O . ARG A 1 275 ? -25.704 11.228 24.919 1.00 97.62 275 ARG A O 1
ATOM 2025 N N . VAL A 1 276 ? -24.331 13.007 25.078 1.00 96.44 276 VAL A N 1
ATOM 2026 C CA . VAL A 1 276 ? -23.645 12.624 26.317 1.00 96.44 276 VAL A CA 1
ATOM 2027 C C . VAL A 1 276 ? -23.720 13.800 27.287 1.00 96.44 276 VAL A C 1
ATOM 2029 O O . VAL A 1 276 ? -23.320 14.915 26.958 1.00 96.44 276 VAL A O 1
ATOM 2032 N N . GLY A 1 277 ? -24.302 13.581 28.467 1.00 94.25 277 GLY A N 1
ATOM 2033 C CA . GLY A 1 277 ? -24.586 14.651 29.430 1.00 94.25 277 GLY A CA 1
ATOM 2034 C C . GLY A 1 277 ? -25.533 15.727 28.882 1.00 94.25 277 GLY A C 1
ATOM 2035 O O . GLY A 1 277 ? -25.432 16.888 29.266 1.00 94.25 277 GLY A O 1
ATOM 2036 N N . GLY A 1 278 ? -26.418 15.357 27.950 1.00 94.69 278 GLY A N 1
ATOM 2037 C CA . GLY A 1 278 ? -27.366 16.269 27.298 1.00 94.69 278 GLY A CA 1
ATOM 2038 C C . GLY A 1 278 ? -26.804 17.092 26.132 1.00 94.69 278 GLY A C 1
ATOM 2039 O O . GLY A 1 278 ? -27.573 17.800 25.490 1.00 94.69 278 GLY A O 1
ATOM 2040 N N . VAL A 1 279 ? -25.510 16.983 25.818 1.00 96.38 279 VAL A N 1
ATOM 2041 C CA . VAL A 1 279 ? -24.871 17.683 24.690 1.00 96.38 279 VAL A CA 1
ATOM 2042 C C . VAL A 1 279 ? -24.639 16.705 23.545 1.00 96.38 279 VAL A C 1
ATOM 2044 O O . VAL A 1 279 ? -24.218 15.574 23.784 1.00 96.38 279 VAL A O 1
ATOM 2047 N N . ASP A 1 280 ? -24.911 17.117 22.306 1.00 97.31 280 ASP A N 1
ATOM 2048 C CA . ASP A 1 280 ? -24.653 16.281 21.133 1.00 97.31 280 ASP A CA 1
ATOM 2049 C C . ASP A 1 280 ? -23.148 16.005 20.979 1.00 97.31 280 ASP A C 1
ATOM 2051 O O . ASP A 1 280 ? -22.321 16.916 21.070 1.00 97.31 280 ASP A O 1
ATOM 2055 N N . VAL A 1 281 ? -22.774 14.753 20.711 1.00 96.69 281 VAL A N 1
ATOM 2056 C CA . VAL A 1 281 ? -21.369 14.346 20.536 1.00 96.69 281 VAL A CA 1
ATOM 2057 C C . VAL A 1 281 ? -20.662 15.103 19.409 1.00 96.69 281 VAL A C 1
ATOM 2059 O O . VAL A 1 281 ? -19.435 15.197 19.412 1.00 96.69 281 VAL A O 1
ATOM 2062 N N . ARG A 1 282 ? -21.414 15.670 18.457 1.00 96.06 282 ARG A N 1
ATOM 2063 C CA . ARG A 1 282 ? -20.881 16.516 17.381 1.00 96.06 282 ARG A CA 1
ATOM 2064 C C . ARG A 1 282 ? -20.375 17.872 17.865 1.00 96.06 282 ARG A C 1
ATOM 2066 O O . ARG A 1 282 ? -19.483 18.438 17.237 1.00 96.06 282 ARG A O 1
ATOM 2073 N N . GLU A 1 283 ? -20.932 18.379 18.958 1.00 96.50 283 GLU A N 1
ATOM 2074 C CA . GLU A 1 283 ? -20.593 19.682 19.541 1.00 96.50 283 GLU A CA 1
ATOM 2075 C C . GLU A 1 283 ? -19.476 19.579 20.584 1.00 96.50 283 GLU A C 1
ATOM 2077 O O . GLU A 1 283 ? -18.755 20.554 20.819 1.00 96.50 283 GLU A O 1
ATOM 2082 N N . LEU A 1 284 ? -19.314 18.399 21.186 1.00 96.56 284 LEU A N 1
ATOM 2083 C CA . LEU A 1 284 ? -18.290 18.120 22.187 1.00 96.56 284 LEU A CA 1
ATOM 2084 C C . LEU A 1 284 ? -16.878 18.101 21.592 1.00 96.56 284 LEU A C 1
ATOM 2086 O O . LEU A 1 284 ? -16.648 17.658 20.460 1.00 96.56 284 LEU A O 1
ATOM 2090 N N . ASP A 1 285 ? -15.908 18.516 22.408 1.00 96.50 285 ASP A N 1
ATOM 2091 C CA . ASP A 1 285 ? -14.509 18.217 22.139 1.00 96.50 285 ASP A CA 1
ATOM 2092 C C . ASP A 1 285 ? -14.308 16.696 22.090 1.00 96.50 285 ASP A C 1
ATOM 2094 O O . ASP A 1 285 ? -14.579 15.959 23.042 1.00 96.50 285 ASP A O 1
ATOM 2098 N N . THR A 1 286 ? -13.843 16.213 20.942 1.00 94.75 286 THR A N 1
ATOM 2099 C CA . THR A 1 286 ? -13.734 14.781 20.654 1.00 94.75 286 THR A CA 1
ATOM 2100 C C . THR A 1 286 ? -12.656 14.114 21.509 1.00 94.75 286 THR A C 1
ATOM 2102 O O . THR A 1 286 ? -12.785 12.935 21.842 1.00 94.75 286 THR A O 1
ATOM 2105 N N . GLY A 1 287 ? -11.607 14.852 21.888 1.00 93.69 287 GLY A N 1
ATOM 2106 C CA . GLY A 1 287 ? -10.570 14.365 22.795 1.00 93.69 287 GLY A CA 1
ATOM 2107 C C . GLY A 1 287 ? -11.129 14.116 24.193 1.00 93.69 287 GLY A C 1
ATOM 2108 O O . GLY A 1 287 ? -10.994 13.013 24.720 1.00 93.69 287 GLY A O 1
ATOM 2109 N N . ALA A 1 288 ? -11.828 15.105 24.752 1.00 93.69 288 ALA A N 1
ATOM 2110 C CA . ALA A 1 288 ? -12.484 15.007 26.052 1.00 93.69 288 ALA A CA 1
ATOM 2111 C C . ALA A 1 288 ? -13.556 13.906 26.086 1.00 93.69 288 ALA A C 1
ATOM 2113 O O . ALA A 1 288 ? -13.594 13.118 27.031 1.00 93.69 288 ALA A O 1
ATOM 2114 N N . LEU A 1 289 ? -14.383 13.801 25.038 1.00 95.25 289 LEU A N 1
ATOM 2115 C CA . LEU A 1 289 ? -15.388 12.742 24.904 1.00 95.25 289 LEU A CA 1
ATOM 2116 C C . LEU A 1 289 ? -14.748 11.348 24.937 1.00 95.25 289 LEU A C 1
ATOM 2118 O O . LEU A 1 289 ? -15.171 10.487 25.705 1.00 95.25 289 LEU A O 1
ATOM 2122 N N . ARG A 1 290 ? -13.714 11.117 24.120 1.00 94.19 290 ARG A N 1
ATOM 2123 C CA . ARG A 1 290 ? -13.052 9.806 24.031 1.00 94.19 290 ARG A CA 1
ATOM 2124 C C . ARG A 1 290 ? -12.239 9.471 25.278 1.00 94.19 290 ARG A C 1
ATOM 2126 O O . ARG A 1 290 ? -12.158 8.302 25.623 1.00 94.19 290 ARG A O 1
ATOM 2133 N N . ALA A 1 291 ? -11.693 10.466 25.976 1.00 91.25 291 ALA A N 1
ATOM 2134 C CA . ALA A 1 291 ? -11.007 10.259 27.252 1.00 91.25 291 ALA A CA 1
ATOM 2135 C C . ALA A 1 291 ? -11.962 9.829 28.382 1.00 91.25 291 ALA A C 1
ATOM 2137 O O . ALA A 1 291 ? -11.540 9.148 29.315 1.00 91.25 291 ALA A O 1
ATOM 2138 N N . ALA A 1 292 ? -13.241 10.207 28.302 1.00 90.94 292 ALA A N 1
ATOM 2139 C CA . ALA A 1 292 ? -14.264 9.817 29.271 1.00 90.94 292 ALA A CA 1
ATOM 2140 C C . ALA A 1 292 ? -14.931 8.462 28.966 1.00 90.94 292 ALA A C 1
ATOM 2142 O O . ALA A 1 292 ? -15.673 7.947 29.803 1.00 90.94 292 ALA A O 1
ATOM 2143 N N . LEU A 1 293 ? -14.682 7.878 27.789 1.00 91.69 293 LEU A N 1
ATOM 2144 C CA . LEU A 1 293 ? -15.270 6.613 27.352 1.00 91.69 293 LEU A CA 1
ATOM 2145 C C . LEU A 1 293 ? -14.234 5.482 27.368 1.00 91.69 293 LEU A C 1
ATOM 2147 O O . LEU A 1 293 ? -13.175 5.581 26.758 1.00 91.69 293 LEU A O 1
ATOM 2151 N N . GLY A 1 294 ? -14.580 4.362 28.004 1.00 90.44 294 GLY A N 1
ATOM 2152 C CA . GLY A 1 294 ? -13.869 3.092 27.843 1.00 90.44 294 GLY A CA 1
ATOM 2153 C C . GLY A 1 294 ? -14.587 2.209 26.824 1.00 90.44 294 GLY A C 1
ATOM 2154 O O . GLY A 1 294 ? -15.789 1.984 26.954 1.00 90.44 294 GLY A O 1
ATOM 2155 N N . VAL A 1 295 ? -13.870 1.698 25.820 1.00 89.88 295 VAL A N 1
ATOM 2156 C CA . VAL A 1 295 ? -14.432 0.806 24.792 1.00 89.88 295 VAL A CA 1
ATOM 2157 C C . VAL A 1 295 ? -13.627 -0.486 24.740 1.00 89.88 295 VAL A C 1
ATOM 2159 O O . VAL A 1 295 ? -12.407 -0.454 24.604 1.00 89.88 295 VAL A O 1
ATOM 2162 N N . VAL A 1 296 ? -14.321 -1.622 24.808 1.00 89.50 296 VAL A N 1
ATOM 2163 C CA . VAL A 1 296 ? -13.745 -2.956 24.603 1.00 89.50 296 VAL A CA 1
ATOM 2164 C C . VAL A 1 296 ? -14.351 -3.533 23.328 1.00 89.50 296 VAL A C 1
ATOM 2166 O O . VAL A 1 296 ? -15.558 -3.768 23.263 1.00 89.50 296 VAL A O 1
ATOM 2169 N N . PHE A 1 297 ? -13.527 -3.716 22.297 1.00 85.38 297 PHE A N 1
ATOM 2170 C CA . PHE A 1 297 ? -13.966 -4.241 21.003 1.00 85.38 297 PHE A CA 1
ATOM 2171 C C . PHE A 1 297 ? -14.074 -5.772 21.014 1.00 85.38 297 PHE A C 1
ATOM 2173 O O . PHE A 1 297 ? -13.386 -6.445 21.781 1.00 85.38 297 PHE A O 1
ATOM 2180 N N . GLU A 1 298 ? -14.925 -6.311 20.134 1.00 82.12 298 GLU A N 1
ATOM 2181 C CA . GLU A 1 298 ? -15.093 -7.759 19.926 1.00 82.12 298 GLU A CA 1
ATOM 2182 C C . GLU A 1 298 ? -13.762 -8.430 19.555 1.00 82.12 298 GLU A C 1
ATOM 2184 O O . GLU A 1 298 ? -13.374 -9.424 20.168 1.00 82.12 298 GLU A O 1
ATOM 2189 N N . ASP A 1 299 ? -13.023 -7.821 18.626 1.00 81.12 299 ASP A N 1
ATOM 2190 C CA . ASP A 1 299 ? -11.653 -8.203 18.304 1.00 81.12 299 ASP A CA 1
ATOM 2191 C C . ASP A 1 299 ? -10.666 -7.371 19.130 1.00 81.12 299 ASP A C 1
ATOM 2193 O O . ASP A 1 299 ? -10.384 -6.207 18.832 1.00 81.12 299 ASP A O 1
ATOM 2197 N N . SER A 1 300 ? -10.124 -7.977 20.187 1.00 83.31 300 SER A N 1
ATOM 2198 C CA . SER A 1 300 ? -9.115 -7.345 21.042 1.00 83.31 300 SER A CA 1
ATOM 2199 C C . SER A 1 300 ? -7.766 -7.293 20.322 1.00 83.31 300 SER A C 1
ATOM 2201 O O . SER A 1 300 ? -7.056 -8.299 20.209 1.00 83.31 300 SER A O 1
ATOM 2203 N N . PHE A 1 301 ? -7.434 -6.111 19.807 1.00 85.31 301 PHE A N 1
ATOM 2204 C CA . PHE A 1 301 ? -6.149 -5.816 19.188 1.00 85.31 301 PHE A CA 1
ATOM 2205 C C . PHE A 1 301 ? -5.121 -5.413 20.249 1.00 85.31 301 PHE A C 1
ATOM 2207 O O . PHE A 1 301 ? -5.398 -4.556 21.083 1.00 85.31 301 PHE A O 1
ATOM 2214 N N . LEU A 1 302 ? -3.922 -5.990 20.167 1.00 89.25 302 LEU A N 1
ATOM 2215 C CA . LEU A 1 302 ? -2.765 -5.593 20.966 1.00 89.25 302 LEU A CA 1
ATOM 2216 C C . LEU A 1 302 ? -1.641 -5.147 20.032 1.00 89.25 302 LEU A C 1
ATOM 2218 O O . LEU A 1 302 ? -1.368 -5.796 19.017 1.00 89.25 302 LEU A O 1
ATOM 2222 N N . PHE A 1 303 ? -0.986 -4.049 20.393 1.00 90.38 303 PHE A N 1
ATOM 2223 C CA . PHE A 1 303 ? 0.221 -3.582 19.728 1.00 90.38 303 PHE A CA 1
ATOM 2224 C C . PHE A 1 303 ? 1.383 -4.542 20.001 1.00 90.38 303 PHE A C 1
ATOM 2226 O O . PHE A 1 303 ? 1.445 -5.176 21.060 1.00 90.38 303 PHE A O 1
ATOM 2233 N N . SER A 1 304 ? 2.322 -4.611 19.051 1.00 90.88 304 SER A N 1
ATOM 2234 C CA . SER A 1 304 ? 3.574 -5.365 19.183 1.00 90.88 304 SER A CA 1
ATOM 2235 C C . SER A 1 304 ? 4.521 -4.695 20.188 1.00 90.88 304 SER A C 1
ATOM 2237 O O . SER A 1 304 ? 5.509 -4.072 19.802 1.00 90.88 304 SER A O 1
ATOM 2239 N N . ASP A 1 305 ? 4.180 -4.781 21.470 1.00 92.62 305 ASP A N 1
ATOM 2240 C CA . ASP A 1 305 ? 4.864 -4.153 22.603 1.00 92.62 305 ASP A CA 1
ATOM 2241 C C . ASP A 1 305 ? 4.656 -5.008 23.872 1.00 92.62 305 ASP A C 1
ATOM 2243 O O . ASP A 1 305 ? 4.018 -6.064 23.841 1.00 92.62 305 ASP A O 1
ATOM 2247 N N . THR A 1 306 ? 5.206 -4.587 25.006 1.00 94.44 306 THR A N 1
ATOM 2248 C CA . THR A 1 306 ? 5.020 -5.234 26.306 1.00 94.44 306 THR A CA 1
ATOM 2249 C C . THR A 1 306 ? 3.547 -5.274 26.725 1.00 94.44 306 THR A C 1
ATOM 2251 O O . THR A 1 306 ? 2.740 -4.413 26.357 1.00 94.44 306 THR A O 1
ATOM 2254 N N . VAL A 1 307 ? 3.181 -6.265 27.545 1.00 94.50 307 VAL A N 1
ATOM 2255 C CA . VAL A 1 307 ? 1.848 -6.323 28.174 1.00 94.50 307 VAL A CA 1
ATOM 2256 C C . VAL A 1 307 ? 1.570 -5.036 28.955 1.00 94.50 307 VAL A C 1
ATOM 2258 O O . VAL A 1 307 ? 0.487 -4.467 28.846 1.00 94.50 307 VAL A O 1
ATOM 2261 N N . ARG A 1 308 ? 2.573 -4.531 29.684 1.00 95.62 308 ARG A N 1
ATOM 2262 C CA . ARG A 1 308 ? 2.515 -3.242 30.380 1.00 95.62 308 ARG A CA 1
ATOM 2263 C C . ARG A 1 308 ? 2.122 -2.097 29.446 1.00 95.62 308 ARG A C 1
ATOM 2265 O O . ARG A 1 308 ? 1.211 -1.347 29.783 1.00 95.62 308 ARG A O 1
ATOM 2272 N N . ALA A 1 309 ? 2.815 -1.945 28.318 1.00 95.06 309 ALA A N 1
ATOM 2273 C CA . ALA A 1 309 ? 2.587 -0.843 27.384 1.00 95.06 309 ALA A CA 1
ATOM 2274 C C . ALA A 1 309 ? 1.185 -0.895 26.766 1.00 95.06 309 ALA A C 1
ATOM 2276 O O . ALA A 1 309 ? 0.548 0.142 26.608 1.00 95.06 309 ALA A O 1
ATOM 2277 N N . ASN A 1 310 ? 0.674 -2.098 26.490 1.00 94.12 310 ASN A N 1
ATOM 2278 C CA . ASN A 1 310 ? -0.693 -2.277 26.006 1.00 94.12 310 ASN A CA 1
ATOM 2279 C C . ASN A 1 310 ? -1.738 -1.847 27.052 1.00 94.12 310 ASN A C 1
ATOM 2281 O O . ASN A 1 310 ? -2.638 -1.082 26.717 1.00 94.12 310 ASN A O 1
ATOM 2285 N N . ILE A 1 311 ? -1.587 -2.248 28.321 1.00 94.94 311 ILE A N 1
ATOM 2286 C CA . ILE A 1 311 ? -2.508 -1.833 29.400 1.00 94.94 311 ILE A CA 1
ATOM 2287 C C . ILE A 1 311 ? -2.425 -0.316 29.636 1.00 94.94 311 ILE A C 1
ATOM 2289 O O . ILE A 1 311 ? -3.440 0.356 29.816 1.00 94.94 311 ILE A O 1
ATOM 2293 N N . ALA A 1 312 ? -1.215 0.246 29.617 1.00 95.50 312 ALA A N 1
ATOM 2294 C CA . ALA A 1 312 ? -0.984 1.675 29.813 1.00 95.50 312 ALA A CA 1
ATOM 2295 C C . ALA A 1 312 ? -1.335 2.529 28.581 1.00 95.50 312 ALA A C 1
ATOM 2297 O O . ALA A 1 312 ? -1.288 3.752 28.668 1.00 95.50 312 ALA A O 1
ATOM 2298 N N . PHE A 1 313 ? -1.724 1.939 27.446 1.00 92.06 313 PHE A N 1
ATOM 2299 C CA . PHE A 1 313 ? -1.985 2.688 26.213 1.00 92.06 313 PHE A CA 1
ATOM 2300 C C . PHE A 1 313 ? -3.050 3.782 26.397 1.00 92.06 313 PHE A C 1
ATOM 2302 O O . PHE A 1 313 ? -2.893 4.894 25.898 1.00 92.06 313 PHE A O 1
ATOM 2309 N N . GLY A 1 314 ? -4.109 3.496 27.165 1.00 84.81 314 GLY A N 1
ATOM 2310 C CA . GLY A 1 314 ? -5.169 4.467 27.462 1.00 84.81 314 GLY A CA 1
ATOM 2311 C C . GLY A 1 314 ? -4.753 5.588 28.425 1.00 84.81 314 GLY A C 1
ATOM 2312 O O . GLY A 1 314 ? -5.376 6.648 28.435 1.00 84.81 314 GLY A O 1
ATOM 2313 N N . ARG A 1 315 ? -3.701 5.377 29.227 1.00 91.06 315 ARG A N 1
ATOM 2314 C CA . ARG A 1 315 ? -3.118 6.359 30.156 1.00 91.06 315 ARG A CA 1
ATOM 2315 C C . ARG A 1 315 ? -1.597 6.149 30.229 1.00 91.06 315 ARG A C 1
ATOM 2317 O O . ARG A 1 315 ? -1.140 5.461 31.141 1.00 91.06 315 ARG A O 1
ATOM 2324 N N . PRO A 1 316 ? -0.813 6.740 29.306 1.00 90.62 316 PRO A N 1
ATOM 2325 C CA . PRO A 1 316 ? 0.627 6.478 29.200 1.00 90.62 316 PRO A CA 1
ATOM 2326 C C . PRO A 1 316 ? 1.423 6.790 30.474 1.00 90.62 316 PRO A C 1
ATOM 2328 O O . PRO A 1 316 ? 2.415 6.126 30.758 1.00 90.62 316 PRO A O 1
ATOM 2331 N N . ASP A 1 317 ? 0.950 7.755 31.266 1.00 92.94 317 ASP A N 1
ATOM 2332 C CA . ASP A 1 317 ? 1.563 8.159 32.536 1.00 92.94 317 ASP A CA 1
ATOM 2333 C C . ASP A 1 317 ? 1.149 7.272 33.730 1.00 92.94 317 ASP A C 1
ATOM 2335 O O . ASP A 1 317 ? 1.463 7.593 34.877 1.00 92.94 317 ASP A O 1
ATOM 2339 N N . ALA A 1 318 ? 0.408 6.180 33.498 1.00 94.75 318 ALA A N 1
ATOM 2340 C CA . ALA A 1 318 ? -0.027 5.275 34.557 1.00 94.75 318 ALA A CA 1
ATOM 2341 C C . ALA A 1 318 ? 1.168 4.625 35.263 1.00 94.75 318 ALA A C 1
ATOM 2343 O O . ALA A 1 318 ? 2.093 4.083 34.648 1.00 94.75 318 ALA A O 1
ATOM 2344 N N . THR A 1 319 ? 1.117 4.639 36.589 1.00 96.62 319 THR A N 1
ATOM 2345 C CA . THR A 1 319 ? 2.120 3.995 37.428 1.00 96.62 319 THR A CA 1
ATOM 2346 C C . THR A 1 319 ? 2.042 2.474 37.319 1.00 96.62 319 THR A C 1
ATOM 2348 O O . THR A 1 319 ? 1.008 1.871 37.031 1.00 96.62 319 THR A O 1
ATOM 2351 N N . ASP A 1 320 ? 3.157 1.832 37.639 1.00 94.75 320 ASP A N 1
ATOM 2352 C CA . ASP A 1 320 ? 3.284 0.387 37.810 1.00 94.75 320 ASP A CA 1
ATOM 2353 C C . ASP A 1 320 ? 2.199 -0.234 38.710 1.00 94.75 320 ASP A C 1
ATOM 2355 O O . ASP A 1 320 ? 1.776 -1.374 38.505 1.00 94.75 320 ASP A O 1
ATOM 2359 N N . GLU A 1 321 ? 1.770 0.495 39.737 1.00 96.38 321 GLU A N 1
ATOM 2360 C CA . GLU A 1 321 ? 0.737 0.049 40.668 1.00 96.38 321 GLU A CA 1
ATOM 2361 C C . GLU A 1 321 ? -0.658 0.136 40.049 1.00 96.38 321 GLU A C 1
ATOM 2363 O O . GLU A 1 321 ? -1.429 -0.820 40.169 1.00 96.38 321 GLU A O 1
ATOM 2368 N N . GLU A 1 322 ? -0.961 1.226 39.336 1.00 96.75 322 GLU A N 1
ATOM 2369 C CA . GLU A 1 322 ? -2.220 1.405 38.602 1.00 96.75 322 GLU A CA 1
ATOM 2370 C C . GLU A 1 322 ? -2.381 0.346 37.503 1.00 96.75 322 GLU A C 1
ATOM 2372 O O . GLU A 1 322 ? -3.443 -0.268 37.397 1.00 96.75 322 GLU A O 1
ATOM 2377 N N . VAL A 1 323 ? -1.317 0.059 36.743 1.00 96.94 323 VAL A N 1
ATOM 2378 C CA . VAL A 1 323 ? -1.324 -0.986 35.703 1.00 96.94 323 VAL A CA 1
ATOM 2379 C C . VAL A 1 323 ? -1.632 -2.357 36.308 1.00 96.94 323 VAL A C 1
ATOM 2381 O O . VAL A 1 323 ? -2.511 -3.072 35.822 1.00 96.94 323 VAL A O 1
ATOM 2384 N N . ARG A 1 324 ? -0.968 -2.722 37.413 1.00 96.31 324 ARG A N 1
ATOM 2385 C CA . ARG A 1 324 ? -1.240 -3.996 38.102 1.00 96.31 324 ARG A CA 1
ATOM 2386 C C . ARG A 1 324 ? -2.635 -4.028 38.726 1.00 96.31 324 ARG A C 1
ATOM 2388 O O . ARG A 1 324 ? -3.261 -5.085 38.775 1.00 96.31 324 ARG A O 1
ATOM 2395 N N . ALA A 1 325 ? -3.141 -2.896 39.213 1.00 97.06 325 ALA A N 1
ATOM 2396 C CA . ALA A 1 325 ? -4.497 -2.804 39.745 1.00 97.06 325 ALA A CA 1
ATOM 2397 C C . ALA A 1 325 ? -5.550 -3.040 38.652 1.00 97.06 325 ALA A C 1
ATOM 2399 O O . ALA A 1 325 ? -6.459 -3.845 38.864 1.00 97.06 325 ALA A O 1
ATOM 2400 N N . ALA A 1 326 ? -5.386 -2.426 37.476 1.00 95.56 326 ALA A N 1
ATOM 2401 C CA . ALA A 1 326 ? -6.249 -2.652 36.318 1.00 95.56 326 ALA A CA 1
ATOM 2402 C C . ALA A 1 326 ? -6.213 -4.120 35.865 1.00 95.56 326 ALA A C 1
ATOM 2404 O O . ALA A 1 326 ? -7.257 -4.755 35.719 1.00 95.56 326 ALA A O 1
ATOM 2405 N N . ALA A 1 327 ? -5.017 -4.705 35.761 1.00 96.19 327 ALA A N 1
ATOM 2406 C CA . ALA A 1 327 ? -4.853 -6.111 35.406 1.00 96.19 327 ALA A CA 1
ATOM 2407 C C . ALA A 1 327 ? -5.497 -7.069 36.421 1.00 96.19 327 ALA A C 1
ATOM 2409 O O . ALA A 1 327 ? -6.065 -8.089 36.034 1.00 96.19 327 ALA A O 1
ATOM 2410 N N . ARG A 1 328 ? -5.455 -6.768 37.726 1.00 97.25 328 ARG A N 1
ATOM 2411 C CA . ARG A 1 328 ? -6.172 -7.561 38.741 1.00 97.25 328 ARG A CA 1
ATOM 2412 C C . ARG A 1 328 ? -7.687 -7.433 38.594 1.00 97.25 328 ARG A C 1
ATOM 2414 O O . ARG A 1 328 ? -8.383 -8.447 38.662 1.00 97.25 328 ARG A O 1
ATOM 2421 N N . ALA A 1 329 ? -8.192 -6.222 38.356 1.00 96.25 329 ALA A N 1
ATOM 2422 C CA . ALA A 1 329 ? -9.617 -5.983 38.130 1.00 96.25 329 ALA A CA 1
ATOM 2423 C C . ALA A 1 329 ? -10.134 -6.750 36.898 1.00 96.25 329 ALA A C 1
ATOM 2425 O O . ALA A 1 329 ? -11.193 -7.367 36.963 1.00 96.25 329 ALA A O 1
ATOM 2426 N N . ALA A 1 330 ? -9.339 -6.812 35.827 1.00 95.38 330 ALA A N 1
ATOM 2427 C CA . ALA A 1 330 ? -9.639 -7.576 34.616 1.00 95.38 330 ALA A CA 1
ATOM 2428 C C . ALA A 1 330 ? -9.312 -9.084 34.715 1.00 95.38 330 ALA A C 1
ATOM 2430 O O . ALA A 1 330 ? -9.453 -9.821 33.739 1.00 95.38 330 ALA A O 1
ATOM 2431 N N . GLN A 1 331 ? -8.866 -9.571 35.882 1.00 96.44 331 GLN A N 1
ATOM 2432 C CA . GLN A 1 331 ? -8.436 -10.962 36.096 1.00 96.44 331 GLN A CA 1
ATOM 2433 C C . GLN A 1 331 ? -7.307 -11.411 35.148 1.00 96.44 331 GLN A C 1
ATOM 2435 O O . GLN A 1 331 ? -7.223 -12.584 34.776 1.00 96.44 331 GLN A O 1
ATOM 2440 N N . ALA A 1 332 ? -6.434 -10.490 34.746 1.00 95.94 332 ALA A N 1
ATOM 2441 C CA . ALA A 1 332 ? -5.290 -10.734 33.875 1.00 95.94 332 ALA A CA 1
ATOM 2442 C C . ALA A 1 332 ? -3.985 -11.000 34.649 1.00 95.94 332 ALA A C 1
ATOM 2444 O O . ALA A 1 332 ? -3.165 -11.803 34.208 1.00 95.94 332 ALA A O 1
ATOM 2445 N N . ASP A 1 333 ? -3.823 -10.399 35.835 1.00 96.38 333 ASP A N 1
ATOM 2446 C CA . ASP A 1 333 ? -2.578 -10.421 36.629 1.00 96.38 333 ASP A CA 1
ATOM 2447 C C . ASP A 1 333 ? -1.987 -11.831 36.812 1.00 96.38 333 ASP A C 1
ATOM 2449 O O . ASP A 1 333 ? -0.794 -12.043 36.606 1.00 96.38 33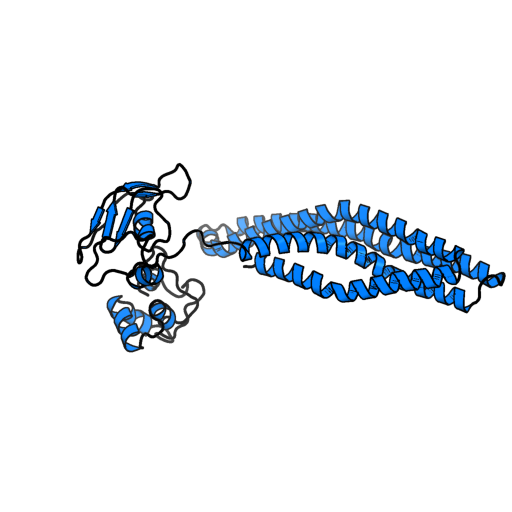3 ASP A O 1
ATOM 2453 N N . GLY A 1 334 ? -2.833 -12.826 37.099 1.00 94.31 334 GLY A N 1
ATOM 2454 C CA . GLY A 1 334 ? -2.388 -14.200 37.341 1.00 94.31 334 GLY A CA 1
ATOM 2455 C C . GLY A 1 334 ? -1.714 -14.865 36.137 1.00 94.31 334 GLY A C 1
ATOM 2456 O O . GLY A 1 334 ? -0.693 -15.529 36.304 1.00 94.31 334 GLY A O 1
ATOM 2457 N N . PHE A 1 335 ? -2.245 -14.688 34.919 1.00 94.81 335 PHE A N 1
ATOM 2458 C CA . PHE A 1 335 ? -1.594 -15.269 33.739 1.00 94.81 335 PHE A CA 1
ATOM 2459 C C . PHE A 1 335 ? -0.413 -14.416 33.280 1.00 94.81 335 PHE A C 1
ATOM 2461 O O . PHE A 1 335 ? 0.555 -14.975 32.775 1.00 94.81 335 PHE A O 1
ATOM 2468 N N . ILE A 1 336 ? -0.482 -13.092 33.466 1.00 96.00 336 ILE A N 1
ATOM 2469 C CA . ILE A 1 336 ? 0.617 -12.184 33.133 1.00 96.00 336 ILE A CA 1
ATOM 2470 C C . ILE A 1 336 ? 1.842 -12.544 33.975 1.00 96.00 336 ILE A C 1
ATOM 2472 O O . ILE A 1 336 ? 2.924 -12.696 33.423 1.00 96.00 336 ILE A O 1
ATOM 2476 N N . ALA A 1 337 ? 1.674 -12.777 35.280 1.00 94.44 337 ALA A N 1
ATOM 2477 C CA . ALA A 1 337 ? 2.754 -13.186 36.178 1.00 94.44 337 ALA A CA 1
ATOM 2478 C C . ALA A 1 337 ? 3.398 -14.536 35.807 1.00 94.44 337 ALA A C 1
ATOM 2480 O O . ALA A 1 337 ? 4.555 -14.772 36.144 1.00 94.44 337 ALA A O 1
ATOM 2481 N N . ALA A 1 338 ? 2.670 -15.412 35.108 1.00 93.81 338 ALA A N 1
ATOM 2482 C CA . ALA A 1 338 ? 3.179 -16.696 34.629 1.00 93.81 338 ALA A CA 1
ATOM 2483 C C . ALA A 1 338 ? 3.938 -16.596 33.291 1.00 93.81 338 ALA A C 1
ATOM 2485 O O . ALA A 1 338 ? 4.526 -17.585 32.847 1.00 93.81 338 ALA A O 1
ATOM 2486 N N . LEU A 1 339 ? 3.921 -15.434 32.627 1.00 93.12 339 LEU A N 1
ATOM 2487 C CA . LEU A 1 339 ? 4.701 -15.212 31.412 1.00 93.12 339 LEU A CA 1
ATOM 2488 C C . LEU A 1 339 ? 6.203 -15.110 31.738 1.00 93.12 339 LEU A C 1
ATOM 2490 O O . LEU A 1 339 ? 6.559 -14.640 32.820 1.00 93.12 339 LEU A O 1
ATOM 2494 N N . PRO A 1 340 ? 7.103 -15.465 30.797 1.00 90.06 340 PRO A N 1
ATOM 2495 C CA . PRO A 1 340 ? 8.551 -15.492 31.040 1.00 90.06 340 PRO A CA 1
ATOM 2496 C C . PRO A 1 340 ? 9.144 -14.184 31.581 1.00 90.06 340 PRO A C 1
ATOM 2498 O O . PRO A 1 340 ? 10.112 -14.219 32.338 1.00 90.06 340 PRO A O 1
ATOM 2501 N N . HIS A 1 341 ? 8.567 -13.038 31.202 1.00 93.75 341 HIS A N 1
ATOM 2502 C CA . HIS A 1 341 ? 9.004 -11.709 31.636 1.00 93.75 341 HIS A CA 1
ATOM 2503 C C . HIS A 1 341 ? 7.881 -10.922 32.325 1.00 93.75 341 HIS A C 1
ATOM 2505 O O . HIS A 1 341 ? 7.935 -9.698 32.408 1.00 93.75 341 HIS A O 1
ATOM 2511 N N . GLY A 1 342 ? 6.835 -11.602 32.806 1.00 94.88 342 GLY A N 1
ATOM 2512 C CA . GLY A 1 342 ? 5.713 -10.937 33.460 1.00 94.88 342 GLY A CA 1
ATOM 2513 C C . GLY A 1 342 ? 5.074 -9.862 32.571 1.00 94.88 342 GLY A C 1
ATOM 2514 O O . GLY A 1 342 ? 4.793 -10.091 31.391 1.00 94.88 342 GLY A O 1
ATOM 2515 N N . TYR A 1 343 ? 4.914 -8.663 33.133 1.00 95.81 343 TYR A N 1
ATOM 2516 C CA . TYR A 1 343 ? 4.389 -7.472 32.453 1.00 95.81 343 TYR A CA 1
ATOM 2517 C C . TYR A 1 343 ? 5.297 -6.934 31.335 1.00 95.81 343 TYR A C 1
ATOM 2519 O O . TYR A 1 343 ? 4.797 -6.292 30.411 1.00 95.81 343 TYR A O 1
ATOM 2527 N N . ASP A 1 344 ? 6.596 -7.235 31.376 1.00 95.75 344 ASP A N 1
ATOM 2528 C CA . ASP A 1 344 ? 7.569 -6.827 30.355 1.00 95.75 344 ASP A CA 1
ATOM 2529 C C . ASP A 1 344 ? 7.639 -7.828 29.190 1.00 95.75 344 ASP A C 1
ATOM 2531 O O . ASP A 1 344 ? 8.440 -7.686 28.266 1.00 95.75 344 ASP A O 1
ATOM 2535 N N . THR A 1 345 ? 6.792 -8.861 29.205 1.00 94.12 345 THR A N 1
ATOM 2536 C CA . THR A 1 345 ? 6.690 -9.806 28.092 1.00 94.12 345 THR A CA 1
ATOM 2537 C C . THR A 1 345 ? 6.195 -9.077 26.852 1.00 94.12 345 THR A C 1
ATOM 2539 O O . THR A 1 345 ? 5.084 -8.548 26.841 1.00 94.12 345 THR A O 1
ATOM 2542 N N . VAL A 1 346 ? 7.009 -9.077 25.797 1.00 92.06 346 VAL A N 1
ATOM 2543 C CA . VAL A 1 346 ? 6.631 -8.525 24.494 1.00 92.06 346 VAL A CA 1
ATOM 2544 C C . VAL A 1 346 ? 5.595 -9.432 23.845 1.00 92.06 346 VAL A C 1
ATOM 2546 O O . VAL A 1 346 ? 5.808 -10.632 23.650 1.00 92.06 346 VAL A O 1
ATOM 2549 N N . VAL A 1 347 ? 4.462 -8.839 23.503 1.00 88.00 347 VAL A N 1
ATOM 2550 C CA . VAL A 1 347 ? 3.397 -9.477 22.752 1.00 88.00 347 VAL A CA 1
ATOM 2551 C C . VAL A 1 347 ? 3.728 -9.321 21.263 1.00 88.00 347 VAL A C 1
ATOM 2553 O O . VAL A 1 347 ? 3.973 -8.218 20.790 1.00 88.00 347 VAL A O 1
ATOM 2556 N N . GLY A 1 348 ? 3.822 -10.433 20.524 1.00 76.94 348 GLY A N 1
ATOM 2557 C CA . GLY A 1 348 ? 4.164 -10.414 19.093 1.00 76.94 348 GLY A CA 1
ATOM 2558 C C . GLY A 1 348 ? 3.045 -9.853 18.205 1.00 76.94 348 GLY A C 1
ATOM 2559 O O . GLY A 1 348 ? 1.975 -9.494 18.696 1.00 76.94 348 GLY A O 1
ATOM 2560 N N . GLU A 1 349 ? 3.273 -9.835 16.887 1.00 67.69 349 GLU A N 1
ATOM 2561 C CA . GLU A 1 349 ? 2.326 -9.303 15.895 1.00 67.69 349 GLU A CA 1
ATOM 2562 C C . GLU A 1 349 ? 0.903 -9.866 16.116 1.00 67.69 349 GLU A C 1
ATOM 2564 O O . GLU A 1 349 ? 0.698 -11.082 16.154 1.00 67.69 349 GLU A O 1
ATOM 2569 N N . GLN A 1 350 ? -0.067 -8.968 16.338 1.00 55.94 350 GLN A N 1
ATOM 2570 C CA . GLN A 1 350 ? -1.482 -9.267 16.630 1.00 55.94 350 GLN A CA 1
ATOM 2571 C C . GLN A 1 350 ? -1.771 -10.102 17.895 1.00 55.94 350 GLN A C 1
ATOM 2573 O O . GLN A 1 350 ? -2.822 -10.742 17.994 1.00 55.94 350 GLN A O 1
ATOM 2578 N N . GLY A 1 351 ? -0.884 -10.147 18.890 1.00 58.41 351 GLY A N 1
ATOM 2579 C CA . GLY A 1 351 ? -1.227 -10.846 20.132 1.00 58.41 351 GLY A CA 1
ATOM 2580 C C . GLY A 1 351 ? -1.177 -12.369 20.054 1.00 58.41 351 GLY A C 1
ATOM 2581 O O . GLY A 1 351 ? -1.746 -13.039 20.914 1.00 58.41 351 GLY A O 1
ATOM 2582 N N . LEU A 1 352 ? -0.541 -12.944 19.027 1.00 64.06 352 LEU A N 1
ATOM 2583 C CA . LEU A 1 352 ? -0.586 -14.387 18.742 1.00 64.06 352 LEU A CA 1
ATOM 2584 C C . LEU A 1 352 ? 0.089 -15.280 19.797 1.00 64.06 352 LEU A C 1
ATOM 2586 O O . LEU A 1 352 ? -0.102 -16.495 19.771 1.00 64.06 352 LEU A O 1
ATOM 2590 N N . THR A 1 353 ? 0.846 -14.701 20.730 1.00 72.06 353 THR A N 1
ATOM 2591 C CA . THR A 1 353 ? 1.417 -15.406 21.888 1.00 72.06 353 THR A CA 1
ATOM 2592 C C . THR A 1 353 ? 0.412 -15.610 23.026 1.00 72.06 353 THR A C 1
ATOM 2594 O O . THR A 1 353 ? 0.672 -16.404 23.928 1.00 72.06 353 THR A O 1
ATOM 2597 N N . LEU A 1 354 ? -0.740 -14.932 22.981 1.00 85.19 354 LEU A N 1
ATOM 2598 C CA . LEU A 1 354 ? -1.812 -15.021 23.967 1.00 85.19 354 LEU A CA 1
ATOM 2599 C C . LEU A 1 354 ? -3.042 -15.725 23.376 1.00 85.19 354 LEU A C 1
ATOM 2601 O O . LEU A 1 354 ? -3.386 -15.566 22.202 1.00 85.19 354 LEU A O 1
ATOM 2605 N N . SER A 1 355 ? -3.749 -16.485 24.212 1.00 87.50 355 SER A N 1
ATOM 2606 C CA . SER A 1 355 ? -5.076 -17.011 23.867 1.00 87.50 355 SER A CA 1
ATOM 2607 C C . SER A 1 355 ? -6.098 -15.875 23.710 1.00 87.50 355 SER A C 1
ATOM 2609 O O . SER A 1 355 ? -5.931 -14.795 24.276 1.00 87.50 355 SER A O 1
ATOM 2611 N N . GLY A 1 356 ? -7.197 -16.115 22.985 1.00 86.00 356 GLY A N 1
ATOM 2612 C CA . GLY A 1 356 ? -8.233 -15.094 22.758 1.00 86.00 356 GLY A CA 1
ATOM 2613 C C . GLY A 1 356 ? -8.789 -14.493 24.055 1.00 86.00 356 GLY A C 1
ATOM 2614 O O . GLY A 1 356 ? -8.837 -13.277 24.198 1.00 86.00 356 GLY A O 1
ATOM 2615 N N . GLY A 1 357 ? -9.091 -15.333 25.051 1.00 88.38 357 GLY A N 1
ATOM 2616 C CA . GLY A 1 357 ? -9.564 -14.871 26.362 1.00 88.38 357 GLY A CA 1
ATOM 2617 C C . GLY A 1 357 ? -8.483 -14.228 27.242 1.00 88.38 357 GLY A C 1
ATOM 2618 O O . GLY A 1 357 ? -8.804 -13.566 28.224 1.00 88.38 357 GLY A O 1
ATOM 2619 N N . GLN A 1 358 ? -7.196 -14.420 26.940 1.00 91.50 358 GLN A N 1
ATOM 2620 C CA . GLN A 1 358 ? -6.134 -13.619 27.555 1.00 91.50 358 GLN A CA 1
ATOM 2621 C C . GLN A 1 358 ? -6.084 -12.235 26.917 1.00 91.50 358 GLN A C 1
ATOM 2623 O O . GLN A 1 358 ? -6.080 -11.262 27.655 1.00 91.50 358 GLN A O 1
ATOM 2628 N N . ARG A 1 359 ? -6.132 -12.143 25.582 1.00 90.69 359 ARG A N 1
ATOM 2629 C CA . ARG A 1 359 ? -6.153 -10.850 24.880 1.00 90.69 359 ARG A CA 1
ATOM 2630 C C . ARG A 1 359 ? -7.338 -9.980 25.274 1.00 90.69 359 ARG A C 1
ATOM 2632 O O . ARG A 1 359 ? -7.153 -8.795 25.445 1.00 90.69 359 ARG A O 1
ATOM 2639 N N . GLN A 1 360 ? -8.519 -10.566 25.454 1.00 90.44 360 GLN A N 1
ATOM 2640 C CA . GLN A 1 360 ? -9.714 -9.816 25.851 1.00 90.44 360 GLN A CA 1
ATOM 2641 C C . GLN A 1 360 ? -9.644 -9.253 27.279 1.00 90.44 360 GLN A C 1
ATOM 2643 O O . GLN A 1 360 ? -10.371 -8.323 27.612 1.00 90.44 360 GLN A O 1
ATOM 2648 N N . ARG A 1 361 ? -8.807 -9.844 28.141 1.00 92.19 361 ARG A N 1
ATOM 2649 C CA . ARG A 1 361 ? -8.600 -9.379 29.521 1.00 92.19 361 ARG A CA 1
ATOM 2650 C C . ARG A 1 361 ? -7.477 -8.346 29.651 1.00 92.19 361 ARG A C 1
ATOM 2652 O O . ARG A 1 361 ? -7.372 -7.744 30.715 1.00 92.19 361 ARG A O 1
ATOM 2659 N N . VAL A 1 362 ? -6.617 -8.217 28.640 1.00 91.06 362 VAL A N 1
ATOM 2660 C CA . VAL A 1 362 ? -5.559 -7.193 28.564 1.00 91.06 362 VAL A CA 1
ATOM 2661 C C . VAL A 1 362 ? -6.161 -5.929 27.985 1.00 91.06 362 VAL A C 1
ATOM 2663 O O . VAL A 1 362 ? -5.912 -4.864 28.583 1.00 91.06 362 VAL A O 1
#

pLDDT: mean 89.86, std 7.09, range [52.03, 98.12]